Protein 2Y3Z (pdb70)

Sequence (351 aa):
SMKVAVLPGDGIGPEVTEAALKVLRALDEAEGLGLAYEVFPFGGAAIDAFGEPFPEPTRKGVEEAEAVLLGSVGGPKWDGLPRKIRPETGLLSLRKSQDLFANLRPAKVFPGLERLSPLKEEIARGVDVLIVRELTGGIYFGEPRGMSEAEAWNTERYSKPEVERVARVAFEAARKRRKHVVSVDKANVLEVGEFWRKTVEEVGRGYPDVALEHQYVDAMAMHLVRSPARFDVVVTGNIFGDILSDLASVLPGSLGLLPSASLGRGTPVFEPVHGSAPDIAGKGIANPTAAILSAAMMLEHAFGLVELARKVEDAVAKALLETPPPDLGGSAGTEAFTATVLRHLAAAALE

Organism: Thermus thermophilus (strain ATCC 27634 / DSM 579 / HB8) (NCBI:txid300852)

InterPro domains:
  IPR004429 Isopropylmalate dehydrogenase [MF_01033] (1-344)
  IPR004429 Isopropylmalate dehydrogenase [PTHR42979] (2-321)
  IPR004429 Isopropylmalate dehydrogenase [TIGR00169] (2-343)
  IPR019818 Isocitrate/isopropylmalate dehydrogenase, conserved site [PS00470] (237-256)
  IPR024084 Isopropylmalate dehydrogenase-like domain [PF00180] (2-339)
  IPR024084 Isopropylmalate dehydrogenase-like domain [SM01329] (2-340)

Foldseek 3Di:
DAEEEEAQAFFCSVVLLVLLVVVVVLCCVLPVPPYDYDYDYAAPRCCVVPVAGQDPVNLVSLQPGLAYQYEFHADPVQVPDPPRGHRVVRVVCSCVSFVQFKKKKWFAQQPPLLVLFPADSVQLPQQIEIEIEGAPAFQVDDPPWADDPVGTDTGGDDDLVSLLVSLVLQQLVLVLWVQEEEEEFQCVPDPRRVSSVVSSVVSCVVRVSHHYHYDYLVVLLVCCRRHNSPHYYYYYYHVSSVVVSVSSNRRNNFQLQMKMWGHDRGHIYIYGPDHSNNVCGPVQQRASNRSNLSSLVCCCSSVVVSVSSVLLVVQLSVLCVPANGVRSVGPAGRVSSSVSSVVSSVVVSVD

Structure (mmCIF, N/CA/C/O backbone):
data_2Y3Z
#
_entry.id   2Y3Z
#
_cell.length_a   76.480
_cell.length_b   76.480
_cell.length_c   154.300
_cell.angle_alpha   90.00
_cell.angle_beta   90.00
_cell.angle_gamma   120.00
#
_symmetry.space_group_name_H-M   'P 32 2 1'
#
loop_
_entity.id
_entity.type
_entity.pdbx_description
1 polymer '3-ISOPROPYLMALATE DEHYDROGENASE'
2 non-polymer 2-AMINO-2-HYDROXYMETHYL-PROPANE-1,3-DIOL
3 non-polymer 'NONAETHYLENE GLYCOL'
4 non-polymer GLYCEROL
5 water water
#
loop_
_atom_site.group_PDB
_atom_site.id
_atom_site.type_symbol
_atom_site.label_atom_id
_atom_site.label_alt_id
_atom_site.label_comp_id
_atom_site.label_asym_id
_atom_site.label_entity_id
_atom_site.label_seq_id
_atom_site.pdbx_PDB_ins_code
_atom_site.Cartn_x
_atom_site.Cartn_y
_atom_site.Cartn_z
_atom_site.occupancy
_atom_site.B_iso_or_equiv
_atom_site.auth_seq_id
_atom_site.auth_comp_id
_atom_site.auth_asym_id
_atom_site.auth_atom_id
_atom_site.pdbx_PDB_model_num
ATOM 1 N N . SER A 1 3 ? 10.464 38.394 40.420 1.00 59.39 0 SER A N 1
ATOM 2 C CA . SER A 1 3 ? 11.148 37.143 39.924 1.00 57.13 0 SER A CA 1
ATOM 3 C C . SER A 1 3 ? 11.755 37.221 38.515 1.00 53.88 0 SER A C 1
ATOM 4 O O . SER A 1 3 ? 11.094 37.579 37.512 1.00 52.80 0 SER A O 1
ATOM 7 N N . MET A 1 4 ? 13.035 36.847 38.447 1.00 49.37 1 MET A N 1
ATOM 8 C CA . MET A 1 4 ? 13.693 36.651 37.193 1.00 44.99 1 MET A CA 1
ATOM 9 C C . MET A 1 4 ? 14.685 35.508 37.456 1.00 41.49 1 MET A C 1
ATOM 10 O O . MET A 1 4 ? 15.809 35.768 37.853 1.00 40.41 1 MET A O 1
ATOM 15 N N . LYS A 1 5 ? 14.254 34.248 37.311 1.00 37.88 2 LYS A N 1
ATOM 16 C CA . LYS A 1 5 ? 15.156 33.124 37.644 1.00 36.29 2 LYS A CA 1
ATOM 17 C C . LYS A 1 5 ? 15.918 32.676 36.396 1.00 32.06 2 LYS A C 1
ATOM 18 O O . LYS A 1 5 ? 15.291 32.279 35.441 1.00 29.10 2 LYS A O 1
ATOM 24 N N . VAL A 1 6 ? 17.265 32.762 36.391 1.00 29.74 3 VAL A N 1
ATOM 25 C CA . VAL A 1 6 ? 18.023 32.509 35.167 1.00 28.58 3 VAL A CA 1
ATOM 26 C C . VAL A 1 6 ? 18.998 31.338 35.445 1.00 28.92 3 VAL A C 1
ATOM 27 O O . VAL A 1 6 ? 19.668 31.323 36.470 1.00 27.88 3 VAL A O 1
ATOM 31 N N . ALA A 1 7 ? 19.018 30.336 34.560 1.00 27.56 4 ALA A N 1
ATOM 32 C CA . ALA A 1 7 ? 20.055 29.288 34.607 1.00 26.23 4 ALA A CA 1
ATOM 33 C C . ALA A 1 7 ? 21.162 29.743 33.653 1.00 25.31 4 ALA A C 1
ATOM 34 O O . ALA A 1 7 ? 20.926 30.048 32.441 1.00 24.32 4 ALA A O 1
ATOM 36 N N . VAL A 1 8 ? 22.379 29.831 34.177 1.00 25.61 5 VAL A N 1
ATOM 37 C CA . VAL A 1 8 ? 23.481 30.359 33.367 1.00 24.46 5 VAL A CA 1
ATOM 38 C C . VAL A 1 8 ? 24.352 29.159 33.031 1.00 23.83 5 VAL A C 1
ATOM 39 O O . VAL A 1 8 ? 24.765 28.447 33.934 1.00 22.94 5 VAL A O 1
ATOM 43 N N . LEU A 1 9 ? 24.545 28.917 31.733 1.00 23.92 6 LEU A N 1
ATOM 44 C CA . LEU A 1 9 ? 25.284 27.769 31.237 1.00 24.42 6 LEU A CA 1
ATOM 45 C C . LEU A 1 9 ? 26.457 28.349 30.473 1.00 24.69 6 LEU A C 1
ATOM 46 O O . LEU A 1 9 ? 26.364 28.609 29.237 1.00 24.33 6 LEU A O 1
ATOM 51 N N . PRO A 1 10 ? 27.532 28.651 31.178 1.00 25.73 7 PRO A N 1
ATOM 52 C CA . PRO A 1 10 ? 28.533 29.463 30.466 1.00 26.67 7 PRO A CA 1
ATOM 53 C C . PRO A 1 10 ? 29.276 28.747 29.340 1.00 26.48 7 PRO A C 1
ATOM 54 O O . PRO A 1 10 ? 29.773 29.441 28.460 1.00 27.44 7 PRO A O 1
ATOM 58 N N . GLY A 1 11 ? 29.392 27.417 29.393 1.00 25.97 8 GLY A N 1
ATOM 59 C CA . GLY A 1 11 ? 29.894 26.651 28.238 1.00 25.46 8 GLY A CA 1
ATOM 60 C C . GLY A 1 11 ? 31.433 26.784 28.141 1.00 25.87 8 GLY A C 1
ATOM 61 O O . GLY A 1 11 ? 32.118 26.779 29.161 1.00 25.88 8 GLY A O 1
ATOM 62 N N . ASP A 1 12 ? 31.933 26.913 26.922 1.00 24.41 9 ASP A N 1
ATOM 63 C CA . ASP A 1 12 ? 33.344 26.601 26.621 1.00 26.53 9 ASP A CA 1
ATOM 64 C C . ASP A 1 12 ? 34.032 27.797 26.042 1.00 24.86 9 ASP A C 1
ATOM 65 O O . ASP A 1 12 ? 33.360 28.711 25.597 1.00 25.04 9 ASP A O 1
ATOM 70 N N . GLY A 1 13 ? 35.360 27.743 25.949 1.00 24.55 10 GLY A N 1
ATOM 71 C CA . GLY A 1 13 ? 36.096 28.799 25.284 1.00 25.46 10 GLY A CA 1
ATOM 72 C C . GLY A 1 13 ? 35.857 30.165 25.948 1.00 24.98 10 GLY A C 1
ATOM 73 O O . GLY A 1 13 ? 36.005 30.308 27.172 1.00 22.87 10 GLY A O 1
ATOM 74 N N . ILE A 1 14 ? 35.544 31.175 25.149 1.00 23.99 11 ILE A N 1
ATOM 75 C CA . ILE A 1 14 ? 35.180 32.485 25.701 1.00 23.23 11 ILE A CA 1
ATOM 76 C C . ILE A 1 14 ? 33.823 32.571 26.393 1.00 23.56 11 ILE A C 1
ATOM 77 O O . ILE A 1 14 ? 33.474 33.632 26.884 1.00 24.03 11 ILE A O 1
ATOM 82 N N . GLY A 1 15 ? 33.067 31.465 26.392 1.00 23.51 12 GLY A N 1
ATOM 83 C CA . GLY A 1 15 ? 31.718 31.451 27.017 1.00 24.19 12 GLY A CA 1
ATOM 84 C C . GLY A 1 15 ? 31.739 32.039 28.480 1.00 23.87 12 GLY A C 1
ATOM 85 O O . GLY A 1 15 ? 30.927 32.941 28.787 1.00 24.67 12 GLY A O 1
ATOM 86 N N . PRO A 1 16 ? 32.575 31.513 29.366 1.00 23.86 13 PRO A N 1
ATOM 87 C CA . PRO A 1 16 ? 32.556 32.073 30.761 1.00 24.52 13 PRO A CA 1
ATOM 88 C C . PRO A 1 16 ? 32.818 33.605 30.765 1.00 23.94 13 PRO A C 1
ATOM 89 O O . PRO A 1 16 ? 32.128 34.338 31.501 1.00 23.82 13 PRO A O 1
ATOM 93 N N . GLU A 1 17 ? 33.798 34.078 30.000 1.00 22.84 14 GLU A N 1
ATOM 94 C CA . GLU A 1 17 ? 34.066 35.526 29.970 1.00 22.57 14 GLU A CA 1
ATOM 95 C C . GLU A 1 17 ? 32.877 36.319 29.465 1.00 23.47 14 GLU A C 1
ATOM 96 O O . GLU A 1 17 ? 32.501 37.311 30.071 1.00 23.42 14 GLU A O 1
ATOM 102 N N . VAL A 1 18 ? 32.330 35.959 28.292 1.00 22.32 15 VAL A N 1
ATOM 103 C CA . VAL A 1 18 ? 31.299 36.835 27.756 1.00 22.79 15 VAL A CA 1
ATOM 104 C C . VAL A 1 18 ? 29.959 36.690 28.512 1.00 23.11 15 VAL A C 1
ATOM 105 O O . VAL A 1 18 ? 29.194 37.661 28.625 1.00 21.62 15 VAL A O 1
ATOM 109 N N . THR A 1 19 ? 29.715 35.514 29.095 1.00 22.65 16 THR A N 1
ATOM 110 C CA . THR A 1 19 ? 28.466 35.357 29.861 1.00 23.62 16 THR A CA 1
ATOM 111 C C . THR A 1 19 ? 28.573 36.153 31.158 1.00 23.92 16 THR A C 1
ATOM 112 O O . THR A 1 19 ? 27.574 36.748 31.620 1.00 21.04 16 THR A O 1
ATOM 119 N N . GLU A 1 20 ? 29.782 36.207 31.738 1.00 22.53 17 GLU A N 1
ATOM 120 C CA . GLU A 1 20 ? 29.967 37.038 32.942 1.00 24.50 17 GLU A CA 1
ATOM 121 C C . GLU A 1 20 ? 29.797 38.527 32.580 1.00 24.89 17 GLU A C 1
ATOM 122 O O . GLU A 1 20 ? 29.230 39.270 33.381 1.00 23.93 17 GLU A O 1
ATOM 128 N N . ALA A 1 21 ? 30.238 38.961 31.388 1.00 23.53 18 ALA A N 1
ATOM 129 C CA . ALA A 1 21 ? 30.017 40.382 30.969 1.00 22.62 18 ALA A CA 1
ATOM 130 C C . ALA A 1 21 ? 28.491 40.667 30.944 1.00 23.27 18 ALA A C 1
ATOM 131 O O . ALA A 1 21 ? 28.009 41.722 31.442 1.00 23.84 18 ALA A O 1
ATOM 133 N N . ALA A 1 22 ? 27.739 39.709 30.400 1.00 21.78 19 ALA A N 1
ATOM 134 C CA . ALA A 1 22 ? 26.282 39.850 30.332 1.00 22.14 19 ALA A CA 1
ATOM 135 C C . ALA A 1 22 ? 25.687 39.895 31.732 1.00 23.90 19 ALA A C 1
ATOM 136 O O . ALA A 1 22 ? 24.727 40.681 31.990 1.00 24.87 19 ALA A O 1
ATOM 138 N N . LEU A 1 23 ? 26.194 39.061 32.648 1.00 23.10 20 LEU A N 1
ATOM 139 C CA . LEU A 1 23 ? 25.721 39.089 34.036 1.00 23.87 20 LEU A CA 1
ATOM 140 C C . LEU A 1 23 ? 26.011 40.423 34.726 1.00 25.78 20 LEU A C 1
ATOM 141 O O . LEU A 1 23 ? 25.174 40.934 35.506 1.00 26.33 20 LEU A O 1
ATOM 146 N N . LYS A 1 24 ? 27.172 41.021 34.444 1.00 24.10 21 LYS A N 1
ATOM 147 C CA . LYS A 1 24 ? 27.466 42.317 35.075 1.00 26.33 21 LYS A CA 1
ATOM 148 C C . LYS A 1 24 ? 26.406 43.329 34.664 1.00 26.74 21 LYS A C 1
ATOM 149 O O . LYS A 1 24 ? 25.907 44.100 35.486 1.00 28.49 21 LYS A O 1
ATOM 155 N N . VAL A 1 25 ? 26.033 43.305 33.387 1.00 25.29 22 VAL A N 1
ATOM 156 C CA . VAL A 1 25 ? 24.955 44.153 32.906 1.00 26.51 22 VAL A CA 1
ATOM 157 C C . VAL A 1 25 ? 23.620 43.858 33.599 1.00 26.81 22 VAL A C 1
ATOM 158 O O . VAL A 1 25 ? 22.936 44.796 34.054 1.00 27.05 22 VAL A O 1
ATOM 162 N N . LEU A 1 26 ? 23.253 42.580 33.689 1.00 26.04 23 LEU A N 1
ATOM 163 C CA . LEU A 1 26 ? 21.978 42.207 34.310 1.00 27.21 23 LEU A CA 1
ATOM 164 C C . LEU A 1 26 ? 21.991 42.539 35.836 1.00 29.30 23 LEU A C 1
ATOM 165 O O . LEU A 1 26 ? 20.966 42.967 36.403 1.00 28.55 23 LEU A O 1
ATOM 170 N N . ARG A 1 27 ? 23.131 42.381 36.486 1.00 29.24 24 ARG A N 1
ATOM 171 C CA . ARG A 1 27 ? 23.195 42.747 37.929 1.00 31.30 24 ARG A CA 1
ATOM 172 C C . ARG A 1 27 ? 23.064 44.258 38.123 1.00 33.00 24 ARG A C 1
ATOM 173 O O . ARG A 1 27 ? 22.479 44.712 39.120 1.00 34.21 24 ARG A O 1
ATOM 188 N N . ALA A 1 28 ? 23.655 45.038 37.220 1.00 33.28 25 ALA A N 1
ATOM 189 C CA . ALA A 1 28 ? 23.520 46.498 37.306 1.00 34.54 25 ALA A CA 1
ATOM 190 C C . ALA A 1 28 ? 22.029 46.886 37.156 1.00 33.56 25 ALA A C 1
ATOM 191 O O . ALA A 1 28 ? 21.506 47.719 37.927 1.00 34.22 25 ALA A O 1
ATOM 193 N N . LEU A 1 29 ? 21.360 46.284 36.193 1.00 32.76 26 LEU A N 1
ATOM 194 C CA . LEU A 1 29 ? 19.906 46.534 36.007 1.00 32.67 26 LEU A CA 1
ATOM 195 C C . LEU A 1 29 ? 19.062 46.083 37.176 1.00 34.72 26 LEU A C 1
ATOM 196 O O . LEU A 1 29 ? 18.104 46.788 37.574 1.00 35.44 26 LEU A O 1
ATOM 201 N N . ASP A 1 30 ? 19.377 44.913 37.723 1.00 34.55 27 ASP A N 1
ATOM 202 C CA . ASP A 1 30 ? 18.661 44.376 38.862 1.00 36.78 27 ASP A CA 1
ATOM 203 C C . ASP A 1 30 ? 18.787 45.324 40.042 1.00 39.64 27 ASP A C 1
ATOM 204 O O . ASP A 1 30 ? 17.786 45.625 40.719 1.00 40.76 27 ASP A O 1
ATOM 209 N N . GLU A 1 31 ? 19.988 45.827 40.249 1.00 38.90 28 GLU A N 1
ATOM 210 C CA . GLU A 1 31 ? 20.251 46.740 41.363 1.00 42.46 28 GLU A CA 1
ATOM 211 C C . GLU A 1 31 ? 19.558 48.101 41.169 1.00 43.14 28 GLU A C 1
ATOM 212 O O . GLU A 1 31 ? 19.013 48.662 42.122 1.00 44.23 28 GLU A O 1
ATOM 218 N N . ALA A 1 32 ? 19.551 48.614 39.943 1.00 41.60 29 ALA A N 1
ATOM 219 C CA . ALA A 1 32 ? 18.943 49.907 39.628 1.00 42.56 29 ALA A CA 1
ATOM 220 C C . ALA A 1 32 ? 17.393 49.839 39.589 1.00 43.79 29 ALA A C 1
ATOM 221 O O . ALA A 1 32 ? 16.713 50.820 39.945 1.00 44.63 29 ALA A O 1
ATOM 223 N N . GLU A 1 33 ? 16.842 48.688 39.171 1.00 42.27 30 GLU A N 1
ATOM 224 C CA . GLU A 1 33 ? 15.415 48.548 38.871 1.00 44.07 30 GLU A CA 1
ATOM 225 C C . GLU A 1 33 ? 14.634 47.635 39.846 1.00 45.89 30 GLU A C 1
ATOM 226 O O . GLU A 1 33 ? 13.401 47.663 39.852 1.00 47.24 30 GLU A O 1
ATOM 232 N N . GLY A 1 34 ? 15.322 46.831 40.660 1.00 45.39 31 GLY A N 1
ATOM 233 C CA . GLY A 1 34 ? 14.650 45.930 41.616 1.00 45.80 31 GLY A CA 1
ATOM 234 C C . GLY A 1 34 ? 13.937 44.828 40.845 1.00 45.42 31 GLY A C 1
ATOM 235 O O . GLY A 1 34 ? 12.710 44.627 40.948 1.00 44.59 31 GLY A O 1
ATOM 236 N N . LEU A 1 35 ? 14.703 44.122 40.022 1.00 40.84 32 LEU A N 1
ATOM 237 C CA . LEU A 1 35 ? 14.154 43.097 39.191 1.00 39.85 32 LEU A CA 1
ATOM 238 C C . LEU A 1 35 ? 13.948 41.748 39.851 1.00 39.38 32 LEU A C 1
ATOM 239 O O . LEU A 1 35 ? 13.300 40.896 39.265 1.00 40.51 32 LEU A O 1
ATOM 244 N N . GLY A 1 36 ? 14.537 41.512 41.006 1.00 40.33 33 GLY A N 1
ATOM 245 C CA . GLY A 1 36 ? 14.392 40.186 41.643 1.00 41.61 33 GLY A CA 1
ATOM 246 C C . GLY A 1 36 ? 15.174 39.103 40.879 1.00 40.93 33 GLY A C 1
ATOM 247 O O . GLY A 1 36 ? 14.757 37.927 40.862 1.00 40.83 33 GLY A O 1
ATOM 248 N N . LEU A 1 37 ? 16.287 39.506 40.231 1.00 38.28 34 LEU A N 1
ATOM 249 C CA . LEU A 1 37 ? 17.196 38.547 39.550 1.00 36.67 34 LEU A CA 1
ATOM 250 C C . LEU A 1 37 ? 17.720 37.496 40.509 1.00 36.18 34 LEU A C 1
ATOM 251 O O . LEU A 1 37 ? 18.235 37.834 41.591 1.00 36.54 34 LEU A O 1
ATOM 256 N N . ALA A 1 38 ? 17.601 36.221 40.134 1.00 34.53 35 ALA A N 1
ATOM 257 C CA . ALA A 1 38 ? 18.261 35.138 40.882 1.00 34.64 35 ALA A CA 1
ATOM 258 C C . ALA A 1 38 ? 18.878 34.247 39.788 1.00 34.10 35 ALA A C 1
ATOM 259 O O . ALA A 1 38 ? 18.230 33.956 38.770 1.00 34.41 35 ALA A O 1
ATOM 261 N N . TYR A 1 39 ? 20.126 33.861 39.957 1.00 32.20 36 TYR A N 1
ATOM 262 C CA . TYR A 1 39 ? 20.695 33.011 38.931 1.00 32.03 36 TYR A CA 1
ATOM 263 C C . TYR A 1 39 ? 21.583 31.964 39.561 1.00 31.78 36 TYR A C 1
ATOM 264 O O . TYR A 1 39 ? 22.043 32.116 40.716 1.00 30.77 36 TYR A O 1
ATOM 273 N N . GLU A 1 40 ? 21.787 30.879 38.813 1.00 29.57 37 GLU A N 1
ATOM 274 C CA . GLU A 1 40 ? 22.699 29.813 39.225 1.00 30.05 37 GLU A CA 1
ATOM 275 C C . GLU A 1 40 ? 23.450 29.325 37.993 1.00 28.80 37 GLU A C 1
ATOM 276 O O . GLU A 1 40 ? 22.890 29.335 36.876 1.00 27.56 37 GLU A O 1
ATOM 282 N N . VAL A 1 41 ? 24.725 28.965 38.189 1.00 28.81 38 VAL A N 1
ATOM 283 C CA . VAL A 1 41 ? 25.575 28.539 37.069 1.00 27.90 38 VAL A CA 1
ATOM 284 C C . VAL A 1 41 ? 25.556 27.009 37.042 1.00 29.55 38 VAL A C 1
ATOM 285 O O . VAL A 1 41 ? 25.767 26.350 38.079 1.00 30.58 38 VAL A O 1
ATOM 289 N N . PHE A 1 42 ? 25.336 26.445 35.849 1.00 28.14 39 PHE A N 1
ATOM 290 C CA . PHE A 1 42 ? 25.284 25.004 35.667 1.00 28.72 39 PHE A CA 1
ATOM 291 C C . PHE A 1 42 ? 26.288 24.551 34.596 1.00 29.91 39 PHE A C 1
ATOM 292 O O . PHE A 1 42 ? 26.552 25.282 33.605 1.00 31.24 39 PHE A O 1
ATOM 300 N N . PRO A 1 43 ? 26.803 23.340 34.747 1.00 30.25 40 PRO A N 1
ATOM 301 C CA . PRO A 1 43 ? 27.808 22.810 33.792 1.00 29.93 40 PRO A CA 1
ATOM 302 C C . PRO A 1 43 ? 27.128 22.382 32.482 1.00 30.27 40 PRO A C 1
ATOM 303 O O . PRO A 1 43 ? 26.055 21.694 32.491 1.00 28.08 40 PRO A O 1
ATOM 307 N N . PHE A 1 44 ? 27.732 22.800 31.366 1.00 28.94 41 PHE A N 1
ATOM 308 C CA . PHE A 1 44 ? 27.179 22.455 30.073 1.00 27.47 41 PHE A CA 1
ATOM 309 C C . PHE A 1 44 ? 28.276 22.404 29.051 1.00 28.74 41 PHE A C 1
ATOM 310 O O . PHE A 1 44 ? 29.262 23.155 29.157 1.00 30.15 41 PHE A O 1
ATOM 318 N N . GLY A 1 45 ? 28.122 21.526 28.050 1.00 29.03 42 GLY A N 1
ATOM 319 C CA . GLY A 1 45 ? 28.971 21.546 26.848 1.00 26.95 42 GLY A CA 1
ATOM 320 C C . GLY A 1 45 ? 30.266 20.798 27.109 1.00 27.57 42 GLY A C 1
ATOM 321 O O . GLY A 1 45 ? 30.302 19.859 27.882 1.00 27.33 42 GLY A O 1
ATOM 322 N N . GLY A 1 46 ? 31.362 21.220 26.475 1.00 28.90 43 GLY A N 1
ATOM 323 C CA . GLY A 1 46 ? 32.655 20.553 26.691 1.00 28.46 43 GLY A CA 1
ATOM 324 C C . GLY A 1 46 ? 33.070 20.478 28.150 1.00 28.82 43 GLY A C 1
ATOM 325 O O . GLY A 1 46 ? 33.623 19.495 28.610 1.00 29.65 43 GLY A O 1
ATOM 326 N N . ALA A 1 47 ? 32.839 21.549 28.894 1.00 28.04 44 ALA A N 1
ATOM 327 C CA . ALA A 1 47 ? 33.244 21.526 30.327 1.00 28.41 44 ALA A CA 1
ATOM 328 C C . ALA A 1 47 ? 32.497 20.429 31.086 1.00 28.20 44 ALA A C 1
ATOM 329 O O . ALA A 1 47 ? 33.006 19.832 31.997 1.00 29.22 44 ALA A O 1
ATOM 331 N N . ALA A 1 48 ? 31.212 20.246 30.717 1.00 28.72 45 ALA A N 1
ATOM 332 C CA . ALA A 1 48 ? 30.417 19.190 31.365 1.00 29.20 45 ALA A CA 1
ATOM 333 C C . ALA A 1 48 ? 30.887 17.776 31.004 1.00 28.79 45 ALA A C 1
ATOM 334 O O . ALA A 1 48 ? 30.903 16.891 31.831 1.00 30.50 45 ALA A O 1
ATOM 336 N N . ILE A 1 49 ? 31.235 17.583 29.734 1.00 30.22 46 ILE A N 1
ATOM 337 C CA . ILE A 1 49 ? 31.796 16.335 29.253 1.00 32.12 46 ILE A CA 1
ATOM 338 C C . ILE A 1 49 ? 33.062 16.010 30.044 1.00 33.98 46 ILE A C 1
ATOM 339 O O . ILE A 1 49 ? 33.277 14.890 30.535 1.00 35.37 46 ILE A O 1
ATOM 344 N N . ASP A 1 50 ? 33.901 17.028 30.223 1.00 33.92 47 ASP A N 1
ATOM 345 C CA . ASP A 1 50 ? 35.158 16.812 30.945 1.00 36.41 47 ASP A CA 1
ATOM 346 C C . ASP A 1 50 ? 34.926 16.517 32.435 1.00 38.04 47 ASP A C 1
ATOM 347 O O . ASP A 1 50 ? 35.657 15.751 33.035 1.00 39.83 47 ASP A O 1
ATOM 352 N N . ALA A 1 51 ? 33.887 17.109 33.024 1.00 36.01 48 ALA A N 1
ATOM 353 C CA . ALA A 1 51 ? 33.635 16.953 34.458 1.00 37.38 48 ALA A CA 1
ATOM 354 C C . ALA A 1 51 ? 32.777 15.721 34.771 1.00 39.57 48 ALA A C 1
ATOM 355 O O . ALA A 1 51 ? 32.986 15.064 35.779 1.00 41.32 48 ALA A O 1
ATOM 357 N N . PHE A 1 52 ? 31.811 15.436 33.892 1.00 40.67 49 PHE A N 1
ATOM 358 C CA . PHE A 1 52 ? 30.769 14.441 34.160 1.00 42.18 49 PHE A CA 1
ATOM 359 C C . PHE A 1 52 ? 30.622 13.329 33.098 1.00 43.22 49 PHE A C 1
ATOM 360 O O . PHE A 1 52 ? 29.891 12.354 33.317 1.00 44.26 49 PHE A O 1
ATOM 368 N N . GLY A 1 53 ? 31.235 13.501 31.936 1.00 42.07 50 GLY A N 1
ATOM 369 C CA . GLY A 1 53 ? 31.181 12.458 30.924 1.00 42.14 50 GLY A CA 1
ATOM 370 C C . GLY A 1 53 ? 30.062 12.646 29.922 1.00 40.61 50 GLY A C 1
ATOM 371 O O . GLY A 1 53 ? 29.889 11.795 29.070 1.00 41.79 50 GLY A O 1
ATOM 372 N N . GLU A 1 54 ? 29.298 13.750 30.003 1.00 37.45 51 GLU A N 1
ATOM 373 C CA . GLU A 1 54 ? 28.233 14.053 29.070 1.00 36.66 51 GLU A CA 1
ATOM 374 C C . GLU A 1 54 ? 27.971 15.577 29.035 1.00 33.25 51 GLU A C 1
ATOM 375 O O . GLU A 1 54 ? 28.220 16.257 30.028 1.00 33.45 51 GLU A O 1
ATOM 381 N N . PRO A 1 55 ? 27.463 16.099 27.922 1.00 31.26 52 PRO A N 1
ATOM 382 C CA . PRO A 1 55 ? 27.387 17.553 27.803 1.00 30.30 52 PRO A CA 1
ATOM 383 C C . PRO A 1 55 ? 26.187 18.219 28.522 1.00 30.59 52 PRO A C 1
ATOM 384 O O . PRO A 1 55 ? 26.206 19.429 28.685 1.00 30.25 52 PRO A O 1
ATOM 388 N N . PHE A 1 56 ? 25.159 17.440 28.878 1.00 32.12 53 PHE A N 1
ATOM 389 C CA . PHE A 1 56 ? 23.916 18.024 29.409 1.00 32.20 53 PHE A CA 1
ATOM 390 C C . PHE A 1 56 ? 23.469 17.146 30.570 1.00 34.60 53 PHE A C 1
ATOM 391 O O . PHE A 1 56 ? 22.459 16.398 30.439 1.00 34.14 53 PHE A O 1
ATOM 399 N N . PRO A 1 57 ? 24.213 17.187 31.699 1.00 34.95 54 PRO A N 1
ATOM 400 C CA . PRO A 1 57 ? 23.955 16.260 32.790 1.00 37.69 54 PRO A CA 1
ATOM 401 C C . PRO A 1 57 ? 22.664 16.592 33.581 1.00 40.60 54 PRO A C 1
ATOM 402 O O . PRO A 1 57 ? 22.112 17.712 33.457 1.00 37.89 54 PRO A O 1
ATOM 406 N N . GLU A 1 58 ? 22.202 15.613 34.373 1.00 43.42 55 GLU A N 1
ATOM 407 C CA . GLU A 1 58 ? 20.901 15.702 35.080 1.00 46.18 55 GLU A CA 1
ATOM 408 C C . GLU A 1 58 ? 20.701 17.001 35.858 1.00 42.95 55 GLU A C 1
ATOM 409 O O . GLU A 1 58 ? 19.672 17.662 35.670 1.00 42.44 55 GLU A O 1
ATOM 415 N N . PRO A 1 59 ? 21.672 17.377 36.688 1.00 43.78 56 PRO A N 1
ATOM 416 C CA . PRO A 1 59 ? 21.622 18.643 37.448 1.00 41.97 56 PRO A CA 1
ATOM 417 C C . PRO A 1 59 ? 21.318 19.860 36.569 1.00 38.06 56 PRO A C 1
ATOM 418 O O . PRO A 1 59 ? 20.515 20.710 36.950 1.00 36.78 56 PRO A O 1
ATOM 422 N N . THR A 1 60 ? 21.948 19.921 35.404 1.00 34.97 57 THR A N 1
ATOM 423 C CA . THR A 1 60 ? 21.734 21.010 34.466 1.00 31.88 57 THR A CA 1
ATOM 424 C C . THR A 1 60 ? 20.355 20.936 33.809 1.00 32.14 57 THR A C 1
ATOM 425 O O . THR A 1 60 ? 19.712 21.963 33.594 1.00 29.65 57 THR A O 1
ATOM 429 N N . ARG A 1 61 ? 19.908 19.742 33.459 1.00 33.89 58 ARG A N 1
ATOM 430 C CA . ARG A 1 61 ? 18.554 19.606 32.851 1.00 34.94 58 ARG A CA 1
ATOM 431 C C . ARG A 1 61 ? 17.510 20.115 33.870 1.00 33.46 58 ARG A C 1
ATOM 432 O O . ARG A 1 61 ? 16.595 20.871 33.536 1.00 34.06 58 ARG A O 1
ATOM 440 N N . LYS A 1 62 ? 17.697 19.733 35.117 1.00 35.18 59 LYS A N 1
ATOM 441 C CA . LYS A 1 62 ? 16.836 20.167 36.227 1.00 37.14 59 LYS A CA 1
ATOM 442 C C . LYS A 1 62 ? 16.886 21.713 36.407 1.00 34.86 59 LYS A C 1
ATOM 443 O O . LYS A 1 62 ? 15.842 22.381 36.483 1.00 33.46 59 LYS A O 1
ATOM 449 N N . GLY A 1 63 ? 18.094 22.274 36.481 1.00 31.44 60 GLY A N 1
ATOM 450 C CA . GLY A 1 63 ? 18.206 23.727 36.610 1.00 30.93 60 GLY A CA 1
ATOM 451 C C . GLY A 1 63 ? 17.580 24.506 35.444 1.00 28.61 60 GLY A C 1
ATOM 452 O O . GLY A 1 63 ? 16.969 25.584 35.656 1.00 29.57 60 GLY A O 1
ATOM 453 N N . VAL A 1 64 ? 17.685 23.963 34.230 1.00 26.71 61 VAL A N 1
ATOM 454 C CA . VAL A 1 64 ? 17.146 24.627 33.043 1.00 25.39 61 VAL A CA 1
ATOM 455 C C . VAL A 1 64 ? 15.603 24.588 33.172 1.00 28.83 61 VAL A C 1
ATOM 456 O O . VAL A 1 64 ? 14.978 25.610 32.990 1.00 28.81 61 VAL A O 1
ATOM 460 N N . GLU A 1 65 ? 15.071 23.424 33.514 1.00 28.95 62 GLU A N 1
ATOM 461 C CA . GLU A 1 65 ? 13.568 23.206 33.689 1.00 34.04 62 GLU A CA 1
ATOM 462 C C . GLU A 1 65 ? 12.974 24.205 34.722 1.00 35.51 62 GLU A C 1
ATOM 463 O O . GLU A 1 65 ? 11.896 24.847 34.480 1.00 37.35 62 GLU A O 1
ATOM 469 N N . GLU A 1 66 ? 13.699 24.362 35.832 1.00 35.83 63 GLU A N 1
ATOM 470 C CA . GLU A 1 66 ? 13.268 25.175 36.959 1.00 37.92 63 GLU A CA 1
ATOM 471 C C . GLU A 1 66 ? 13.404 26.703 36.760 1.00 37.70 63 GLU A C 1
ATOM 472 O O . GLU A 1 66 ? 12.697 27.485 37.413 1.00 39.37 63 GLU A O 1
ATOM 478 N N . ALA A 1 67 ? 14.273 27.128 35.846 1.00 33.81 64 ALA A N 1
ATOM 479 C CA . ALA A 1 67 ? 14.476 28.531 35.582 1.00 31.82 64 ALA A CA 1
ATOM 480 C C . ALA A 1 67 ? 13.442 29.128 34.606 1.00 29.58 64 ALA A C 1
ATOM 481 O O . ALA A 1 67 ? 12.723 28.426 33.898 1.00 30.05 64 ALA A O 1
ATOM 483 N N . GLU A 1 68 ? 13.421 30.456 34.536 1.00 29.38 65 GLU A N 1
ATOM 484 C CA . GLU A 1 68 ? 12.536 31.137 33.572 1.00 29.50 65 GLU A CA 1
ATOM 485 C C . GLU A 1 68 ? 13.250 31.496 32.282 1.00 27.21 65 GLU A C 1
ATOM 486 O O . GLU A 1 68 ? 12.600 31.748 31.272 1.00 27.12 65 GLU A O 1
ATOM 492 N N . ALA A 1 69 ? 14.606 31.493 32.288 1.00 27.85 66 ALA A N 1
ATOM 493 C CA . ALA A 1 69 ? 15.306 31.654 31.046 1.00 25.47 66 ALA A CA 1
ATOM 494 C C . ALA A 1 69 ? 16.708 31.069 31.246 1.00 25.63 66 ALA A C 1
ATOM 495 O O . ALA A 1 69 ? 17.178 30.913 32.382 1.00 26.25 66 ALA A O 1
ATOM 497 N N . VAL A 1 70 ? 17.315 30.738 30.118 1.00 22.95 67 VAL A N 1
ATOM 498 C CA . VAL A 1 70 ? 18.732 30.278 30.064 1.00 23.72 67 VAL A CA 1
ATOM 499 C C . VAL A 1 70 ? 19.572 31.309 29.406 1.00 22.63 67 VAL A C 1
ATOM 500 O O . VAL A 1 70 ? 19.286 31.775 28.253 1.00 22.37 67 VAL A O 1
ATOM 504 N N . LEU A 1 71 ? 20.675 31.650 30.079 1.00 21.90 68 LEU A N 1
ATOM 505 C CA . LEU A 1 71 ? 21.687 32.450 29.489 1.00 22.07 68 LEU A CA 1
ATOM 506 C C . LEU A 1 71 ? 22.872 31.503 29.157 1.00 22.62 68 LEU A C 1
ATOM 507 O O . LEU A 1 71 ? 23.494 30.932 30.062 1.00 23.56 68 LEU A O 1
ATOM 512 N N . LEU A 1 72 ? 23.057 31.249 27.868 1.00 22.07 69 LEU A N 1
ATOM 513 C CA . 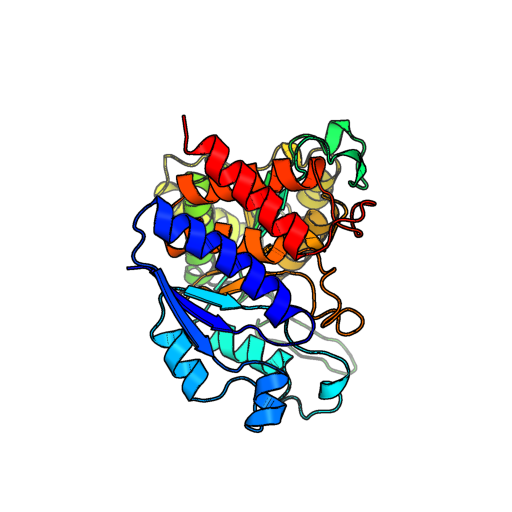LEU A 1 72 ? 23.992 30.205 27.431 1.00 23.15 69 LEU A CA 1
ATOM 514 C C . LEU A 1 72 ? 25.196 30.847 26.746 1.00 24.21 69 LEU A C 1
ATOM 515 O O . LEU A 1 72 ? 25.034 31.797 25.908 1.00 24.24 69 LEU A O 1
ATOM 520 N N . GLY A 1 73 ? 26.417 30.368 27.050 1.00 25.25 70 GLY A N 1
ATOM 521 C CA . GLY A 1 73 ? 27.546 30.973 26.426 1.00 24.90 70 GLY A CA 1
ATOM 522 C C . GLY A 1 73 ? 27.782 30.204 25.109 1.00 28.99 70 GLY A C 1
ATOM 523 O O . GLY A 1 73 ? 26.922 29.508 24.574 1.00 30.45 70 GLY A O 1
ATOM 524 N N . SER A 1 74 ? 28.981 30.305 24.594 1.00 28.98 71 SER A N 1
ATOM 525 C CA . SER A 1 74 ? 29.365 29.486 23.443 1.00 29.23 71 SER A CA 1
ATOM 526 C C . SER A 1 74 ? 29.657 28.062 23.893 1.00 28.76 71 SER A C 1
ATOM 527 O O . SER A 1 74 ? 30.022 27.811 25.046 1.00 29.94 71 SER A O 1
ATOM 530 N N . VAL A 1 75 ? 29.540 27.086 22.979 1.00 29.44 72 VAL A N 1
ATOM 531 C CA . VAL A 1 75 ? 29.757 25.703 23.323 1.00 30.21 72 VAL A CA 1
ATOM 532 C C . VAL A 1 75 ? 30.598 24.973 22.254 1.00 32.76 72 VAL A C 1
ATOM 533 O O . VAL A 1 75 ? 30.413 25.240 21.049 1.00 30.83 72 VAL A O 1
ATOM 537 N N . GLY A 1 76 ? 31.466 24.063 22.677 1.00 34.05 73 GLY A N 1
ATOM 538 C CA . GLY A 1 76 ? 32.136 23.180 21.732 1.00 38.36 73 GLY A CA 1
ATOM 539 C C . GLY A 1 76 ? 33.519 23.657 21.397 1.00 40.79 73 GLY A C 1
ATOM 540 O O . GLY A 1 76 ? 34.034 24.646 21.977 1.00 39.56 73 GLY A O 1
ATOM 541 N N . GLY A 1 77 ? 34.145 22.934 20.482 1.00 44.22 74 GLY A N 1
ATOM 542 C CA . GLY A 1 77 ? 35.524 23.203 20.150 1.00 46.50 74 GLY A CA 1
ATOM 543 C C . GLY A 1 77 ? 36.242 21.959 19.641 1.00 50.22 74 GLY A C 1
ATOM 544 O O . GLY A 1 77 ? 35.660 20.847 19.647 1.00 50.62 74 GLY A O 1
ATOM 545 N N . PRO A 1 78 ? 37.521 22.150 19.221 1.00 51.41 75 PRO A N 1
ATOM 546 C CA . PRO A 1 78 ? 38.433 21.161 18.642 1.00 51.73 75 PRO A CA 1
ATOM 547 C C . PRO A 1 78 ? 38.623 19.986 19.574 1.00 50.62 75 PRO A C 1
ATOM 548 O O . PRO A 1 78 ? 38.611 18.831 19.151 1.00 51.53 75 PRO A O 1
ATOM 552 N N . LYS A 1 79 ? 38.797 20.289 20.846 1.00 47.63 76 LYS A N 1
ATOM 553 C CA . LYS A 1 79 ? 39.038 19.275 21.829 1.00 47.89 76 LYS A CA 1
ATOM 554 C C . LYS A 1 79 ? 38.030 18.100 21.824 1.00 47.56 76 LYS A C 1
ATOM 555 O O . LYS A 1 79 ? 38.417 16.977 22.055 1.00 49.33 76 LYS A O 1
ATOM 561 N N . TRP A 1 80 ? 36.744 18.365 21.595 1.00 46.53 77 TRP A N 1
ATOM 562 C CA . TRP A 1 80 ? 35.696 17.316 21.712 1.00 47.16 77 TRP A CA 1
ATOM 563 C C . TRP A 1 80 ? 35.240 16.745 20.355 1.00 51.00 77 TRP A C 1
ATOM 564 O O . TRP A 1 80 ? 34.322 15.900 20.285 1.00 50.42 77 TRP A O 1
ATOM 575 N N . ASP A 1 81 ? 35.884 17.207 19.281 1.00 54.64 78 ASP A N 1
ATOM 576 C CA . ASP A 1 81 ? 35.449 16.858 17.909 1.00 57.54 78 ASP A CA 1
ATOM 577 C C . ASP A 1 81 ? 35.553 15.372 17.606 1.00 59.55 78 ASP A C 1
ATOM 578 O O . ASP A 1 81 ? 34.785 14.850 16.792 1.00 60.55 78 ASP A O 1
ATOM 583 N N . GLY A 1 82 ? 36.471 14.688 18.275 1.00 60.58 79 GLY A N 1
ATOM 584 C CA . GLY A 1 82 ? 36.597 13.243 18.081 1.00 62.81 79 GLY A CA 1
ATOM 585 C C . GLY A 1 82 ? 35.723 12.333 18.945 1.00 62.65 79 GLY A C 1
ATOM 586 O O . GLY A 1 82 ? 36.041 11.149 19.101 1.00 64.48 79 GLY A O 1
ATOM 587 N N . LEU A 1 83 ? 34.636 12.863 19.516 1.00 59.72 80 LEU A N 1
ATOM 588 C CA . LEU A 1 83 ? 33.816 12.085 20.459 1.00 58.30 80 LEU A CA 1
ATOM 589 C C . LEU A 1 83 ? 32.630 11.381 19.771 1.00 56.38 80 LEU A C 1
ATOM 590 O O . LEU A 1 83 ? 32.151 11.845 18.734 1.00 55.60 80 LEU A O 1
ATOM 595 N N . PRO A 1 84 ? 32.126 10.288 20.362 1.00 55.85 81 PRO A N 1
ATOM 596 C CA . PRO A 1 84 ? 30.881 9.747 19.782 1.00 55.89 81 PRO A CA 1
ATOM 597 C C . PRO A 1 84 ? 29.756 10.807 19.750 1.00 54.43 81 PRO A C 1
ATOM 598 O O . PRO A 1 84 ? 29.651 11.655 20.646 1.00 52.89 81 PRO A O 1
ATOM 602 N N . ARG A 1 85 ? 28.940 10.779 18.710 1.00 54.41 82 ARG A N 1
ATOM 603 C CA . ARG A 1 85 ? 27.859 11.747 18.564 1.00 53.85 82 ARG A CA 1
ATOM 604 C C . ARG A 1 85 ? 26.995 11.867 19.808 1.00 51.40 82 ARG A C 1
ATOM 605 O O . ARG A 1 85 ? 26.524 12.937 20.123 1.00 49.82 82 ARG A O 1
ATOM 613 N N . LYS A 1 86 ? 26.804 10.747 20.492 1.00 51.55 83 LYS A N 1
ATOM 614 C CA . LYS A 1 86 ? 25.897 10.633 21.625 1.00 51.03 83 LYS A CA 1
ATOM 615 C C . LYS A 1 86 ? 26.254 11.638 22.725 1.00 48.63 83 LYS A C 1
ATOM 616 O O . LYS A 1 86 ? 25.364 12.135 23.415 1.00 46.23 83 LYS A O 1
ATOM 622 N N . ILE A 1 87 ? 27.555 11.897 22.901 1.00 46.15 84 ILE A N 1
ATOM 623 C CA . ILE A 1 87 ? 27.991 12.836 23.927 1.00 43.80 84 ILE A CA 1
ATOM 624 C C . ILE A 1 87 ? 28.709 14.070 23.423 1.00 41.50 84 ILE A C 1
ATOM 625 O O . ILE A 1 87 ? 29.378 14.742 24.209 1.00 41.59 84 ILE A O 1
ATOM 630 N N . ARG A 1 88 ? 28.589 14.402 22.145 1.00 39.21 85 ARG A N 1
ATOM 631 C CA . ARG A 1 88 ? 29.234 15.624 21.661 1.00 38.17 85 ARG A CA 1
ATOM 632 C C . ARG A 1 88 ? 28.572 16.913 22.198 1.00 36.74 85 ARG A C 1
ATOM 633 O O . ARG A 1 88 ? 27.370 16.924 22.554 1.00 35.48 85 ARG A O 1
ATOM 641 N N . PRO A 1 89 ? 29.334 18.013 22.220 1.00 35.79 86 PRO A N 1
ATOM 642 C CA . PRO A 1 89 ? 28.764 19.284 22.633 1.00 35.54 86 PRO A CA 1
ATOM 643 C C . PRO A 1 89 ? 27.568 19.694 21.776 1.00 36.32 86 PRO A C 1
ATOM 644 O O . PRO A 1 89 ? 26.609 20.302 22.287 1.00 34.44 86 PRO A O 1
ATOM 648 N N . GLU A 1 90 ? 27.624 19.399 20.477 1.00 37.18 87 GLU A N 1
ATOM 649 C CA . GLU A 1 90 ? 26.543 19.785 19.574 1.00 37.38 87 GLU A CA 1
ATOM 650 C C . GLU A 1 90 ? 25.257 18.987 19.865 1.00 37.51 87 GLU A C 1
ATOM 651 O O . GLU A 1 90 ? 24.159 19.548 19.828 1.00 38.37 87 GLU A O 1
ATOM 657 N N . THR A 1 91 ? 25.397 17.703 20.181 1.00 38.01 88 THR A N 1
ATOM 658 C CA . THR A 1 91 ? 24.282 16.896 20.657 1.00 37.66 88 THR A CA 1
ATOM 659 C C . THR A 1 91 ? 23.711 17.450 21.985 1.00 35.49 88 THR A C 1
ATOM 660 O O . THR A 1 91 ? 22.477 17.490 22.164 1.00 32.81 88 THR A O 1
ATOM 664 N N . GLY A 1 92 ? 24.591 17.904 22.883 1.00 32.48 89 GLY A N 1
ATOM 665 C CA . GLY A 1 92 ? 24.100 18.623 24.088 1.00 30.58 89 GLY A CA 1
ATOM 666 C C . GLY A 1 92 ? 23.178 19.768 23.775 1.00 29.20 89 GLY A C 1
ATOM 667 O O . GLY A 1 92 ? 22.139 19.964 24.444 1.00 29.80 89 GLY A O 1
ATOM 668 N N . LEU A 1 93 ? 23.525 20.522 22.750 1.00 29.43 90 LEU A N 1
ATOM 669 C CA . LEU A 1 93 ? 22.745 21.707 22.351 1.00 29.94 90 LEU A CA 1
ATOM 670 C C . LEU A 1 93 ? 21.400 21.283 21.757 1.00 31.40 90 LEU A C 1
ATOM 671 O O . LEU A 1 93 ? 20.372 21.892 22.075 1.00 28.68 90 LEU A O 1
ATOM 676 N N . LEU A 1 94 ? 21.419 20.249 20.916 1.00 32.31 91 LEU A N 1
ATOM 677 C CA . LEU A 1 94 ? 20.148 19.690 20.399 1.00 34.00 91 LEU A CA 1
ATOM 678 C C . LEU A 1 94 ? 19.298 19.136 21.541 1.00 33.98 91 LEU A C 1
ATOM 679 O O . LEU A 1 94 ? 18.067 19.352 21.540 1.00 34.39 91 LEU A O 1
ATOM 684 N N . SER A 1 95 ? 19.911 18.411 22.493 1.00 33.08 92 SER A N 1
ATOM 685 C CA . SER A 1 95 ? 19.179 17.899 23.655 1.00 34.41 92 SER A CA 1
ATOM 686 C C . SER A 1 95 ? 18.587 19.039 24.501 1.00 32.41 92 SER A C 1
ATOM 687 O O . SER A 1 95 ? 17.431 18.927 24.911 1.00 31.17 92 SER A O 1
ATOM 690 N N . LEU A 1 96 ? 19.370 20.107 24.739 1.00 28.50 93 LEU A N 1
ATOM 691 C CA . LEU A 1 96 ? 18.850 21.303 25.427 1.00 28.71 93 LEU A CA 1
ATOM 692 C C . LEU A 1 96 ? 17.608 21.867 24.712 1.00 28.55 93 LEU A C 1
ATOM 693 O O . LEU A 1 96 ? 16.560 22.038 25.348 1.00 28.53 93 LEU A O 1
ATOM 698 N N . ARG A 1 97 ? 17.709 22.160 23.415 1.00 28.46 94 ARG A N 1
ATOM 699 C CA . ARG A 1 97 ? 16.594 22.770 22.667 1.00 29.87 94 ARG A CA 1
ATOM 700 C C . ARG A 1 97 ? 15.394 21.805 22.585 1.00 30.18 94 ARG A C 1
ATOM 701 O O . ARG A 1 97 ? 14.250 22.211 22.792 1.00 30.19 94 ARG A O 1
ATOM 709 N N . LYS A 1 98 ? 15.635 20.516 22.365 1.00 30.98 95 LYS A N 1
ATOM 710 C CA . LYS A 1 98 ? 14.515 19.560 22.286 1.00 32.20 95 LYS A CA 1
ATOM 711 C C . LYS A 1 98 ? 13.815 19.393 23.634 1.00 31.87 95 LYS A C 1
ATOM 712 O O . LYS A 1 98 ? 12.554 19.228 23.720 1.00 30.47 95 LYS A O 1
ATOM 718 N N . SER A 1 99 ? 14.617 19.372 24.692 1.00 30.44 96 SER A N 1
ATOM 719 C CA . SER A 1 99 ? 14.100 19.175 26.051 1.00 30.70 96 SER A CA 1
ATOM 720 C C . SER A 1 99 ? 13.068 20.278 26.400 1.00 30.14 96 SER A C 1
ATOM 721 O O . SER A 1 99 ? 12.107 20.011 27.164 1.00 30.53 96 SER A O 1
ATOM 724 N N . GLN A 1 100 ? 13.278 21.481 25.850 1.00 27.78 97 GLN A N 1
A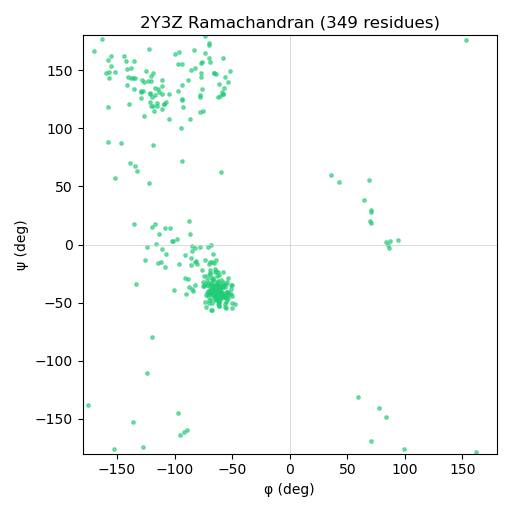TOM 725 C CA . GLN A 1 100 ? 12.393 22.627 26.052 1.00 27.81 97 GLN A CA 1
ATOM 726 C C . GLN A 1 100 ? 11.366 22.877 24.931 1.00 28.66 97 GLN A C 1
ATOM 727 O O . GLN A 1 100 ? 10.689 23.905 24.947 1.00 28.19 97 GLN A O 1
ATOM 733 N N . ASP A 1 101 ? 11.319 21.979 23.940 1.00 27.87 98 ASP A N 1
ATOM 734 C CA . ASP A 1 101 ? 10.586 22.146 22.675 1.00 27.65 98 ASP A CA 1
ATOM 735 C C . ASP A 1 101 ? 10.600 23.571 22.157 1.00 26.69 98 ASP A C 1
ATOM 736 O O . ASP A 1 101 ? 9.548 24.253 22.082 1.00 25.81 98 ASP A O 1
ATOM 741 N N . LEU A 1 102 ? 11.808 24.074 21.917 1.00 23.02 99 LEU A N 1
ATOM 742 C CA . LEU A 1 102 ? 11.980 25.405 21.369 1.00 22.78 99 LEU A CA 1
ATOM 743 C C . LEU A 1 102 ? 11.691 25.362 19.859 1.00 24.58 99 LEU A C 1
ATOM 744 O O . LEU A 1 102 ? 12.419 24.705 19.103 1.00 27.64 99 LEU A O 1
ATOM 749 N N . PHE A 1 103 ? 10.616 26.029 19.408 1.00 24.36 100 PHE A N 1
ATOM 750 C CA . PHE A 1 103 ? 10.185 25.877 18.008 1.00 22.43 100 PHE A CA 1
ATOM 751 C C . PHE A 1 103 ? 10.406 27.158 17.193 1.00 23.20 100 PHE A C 1
ATOM 752 O O . PHE A 1 103 ? 10.139 27.164 15.976 1.00 25.47 100 PHE A O 1
ATOM 760 N N . ALA A 1 104 ? 10.859 28.249 17.805 1.00 23.85 101 ALA A N 1
ATOM 761 C CA . ALA A 1 104 ? 11.116 29.469 17.072 1.00 23.30 101 ALA A CA 1
ATOM 762 C C . ALA A 1 104 ? 12.531 29.984 17.395 1.00 23.54 101 ALA A C 1
ATOM 763 O O . ALA A 1 104 ? 12.866 30.195 18.596 1.00 24.25 101 ALA A O 1
ATOM 765 N N . ASN A 1 105 ? 13.331 30.221 16.366 1.00 23.29 102 ASN A N 1
ATOM 766 C CA . ASN A 1 105 ? 14.648 30.869 16.578 1.00 23.19 102 ASN A CA 1
ATOM 767 C C . ASN A 1 105 ? 14.550 32.322 16.120 1.00 22.05 102 ASN A C 1
ATOM 768 O O . ASN A 1 105 ? 14.144 32.612 14.997 1.00 25.27 102 ASN A O 1
ATOM 773 N N . LEU A 1 106 ? 14.974 33.245 16.960 1.00 21.89 103 LEU A N 1
ATOM 774 C CA . LEU A 1 106 ? 14.908 34.665 16.616 1.00 20.99 103 LEU A CA 1
ATOM 775 C C . LEU A 1 106 ? 16.323 35.223 16.526 1.00 23.45 103 LEU A C 1
ATOM 776 O O . LEU A 1 106 ? 17.085 35.135 17.506 1.00 23.54 103 LEU A O 1
ATOM 781 N N . ARG A 1 107 ? 16.671 35.707 15.341 1.00 21.58 104 ARG A N 1
ATOM 782 C CA . ARG A 1 107 ? 17.973 36.270 15.173 1.00 23.38 104 ARG A CA 1
ATOM 783 C C . ARG A 1 107 ? 17.882 37.674 14.604 1.00 22.31 104 ARG A C 1
ATOM 784 O O . ARG A 1 107 ? 17.603 37.828 13.386 1.00 23.67 104 ARG A O 1
ATOM 799 N N . PRO A 1 108 ? 18.213 38.675 15.410 1.00 22.50 105 PRO A N 1
ATOM 800 C CA . PRO A 1 108 ? 18.136 40.048 14.916 1.00 23.95 105 PRO A CA 1
ATOM 801 C C . PRO A 1 108 ? 19.428 40.480 14.253 1.00 27.44 105 PRO A C 1
ATOM 802 O O . PRO A 1 108 ? 20.520 40.131 14.756 1.00 29.13 105 PRO A O 1
ATOM 806 N N . ALA A 1 109 ? 19.344 41.236 13.161 1.00 25.09 106 ALA A N 1
ATOM 807 C CA . ALA A 1 109 ? 20.573 41.813 12.572 1.00 26.71 106 ALA A CA 1
ATOM 808 C C . ALA A 1 109 ? 20.402 43.318 12.627 1.00 27.35 106 ALA A C 1
ATOM 809 O O . ALA A 1 109 ? 19.434 43.853 12.034 1.00 27.80 106 ALA A O 1
ATOM 811 N N . LYS A 1 110 ? 21.288 44.009 13.333 1.00 26.80 107 LYS A N 1
ATOM 812 C CA . LYS A 1 110 ? 21.125 45.449 13.500 1.00 28.10 107 LYS A CA 1
ATOM 813 C C . LYS A 1 110 ? 22.423 46.151 13.078 1.00 29.92 107 LYS A C 1
ATOM 814 O O . LYS A 1 110 ? 23.536 45.696 13.476 1.00 29.88 107 LYS A O 1
ATOM 820 N N . VAL A 1 111 ? 22.306 47.196 12.250 1.00 28.09 108 VAL A N 1
ATOM 821 C CA . VAL A 1 111 ? 23.441 48.098 11.931 1.00 28.79 108 VAL A CA 1
ATOM 822 C C . VAL A 1 111 ? 23.331 49.266 12.912 1.00 29.94 108 VAL A C 1
ATOM 823 O O . VAL A 1 111 ? 22.480 50.147 12.743 1.00 28.16 108 VAL A O 1
ATOM 827 N N . PHE A 1 112 ? 24.138 49.236 13.979 1.00 29.83 109 PHE A N 1
ATOM 828 C CA . PHE A 1 112 ? 24.070 50.323 14.950 1.00 30.02 109 PHE A CA 1
ATOM 829 C C . PHE A 1 112 ? 24.480 51.651 14.321 1.00 31.21 109 PHE A C 1
ATOM 830 O O . PHE A 1 112 ? 25.335 51.686 13.415 1.00 31.84 109 PHE A O 1
ATOM 838 N N . PRO A 1 113 ? 23.861 52.766 14.781 1.00 32.55 110 PRO A N 1
ATOM 839 C CA . PRO A 1 113 ? 24.218 54.036 14.151 1.00 34.75 110 PRO A CA 1
ATOM 840 C C . PRO A 1 113 ? 25.710 54.289 14.260 1.00 34.53 110 PRO A C 1
ATOM 841 O O . PRO A 1 113 ? 26.292 54.073 15.329 1.00 35.09 110 PRO A O 1
ATOM 845 N N . GLY A 1 114 ? 26.318 54.719 13.159 1.00 33.93 111 GLY A N 1
ATOM 846 C CA . GLY A 1 114 ? 27.753 55.017 13.134 1.00 35.93 111 GLY A CA 1
ATOM 847 C C . GLY A 1 114 ? 28.613 53.794 12.842 1.00 35.23 111 GLY A C 1
ATOM 848 O O . GLY A 1 114 ? 29.829 53.935 12.663 1.00 36.05 111 GLY A O 1
ATOM 849 N N . LEU A 1 115 ? 27.989 52.621 12.712 1.00 34.16 112 LEU A N 1
ATOM 850 C CA . LEU A 1 115 ? 28.717 51.368 12.342 1.00 32.17 112 LEU A CA 1
ATOM 851 C C . LEU A 1 115 ? 28.415 50.910 10.924 1.00 33.03 112 LEU A C 1
ATOM 852 O O . LEU A 1 115 ? 28.713 49.758 10.559 1.00 32.90 112 LEU A O 1
ATOM 857 N N . GLU A 1 116 ? 27.809 51.798 10.120 1.00 33.05 113 GLU A N 1
ATOM 858 C CA . GLU A 1 116 ? 27.547 51.498 8.702 1.00 32.28 113 GLU A CA 1
ATOM 859 C C . GLU A 1 116 ? 28.836 51.115 7.969 1.00 34.33 113 GLU A C 1
ATOM 860 O O . GLU A 1 116 ? 28.804 50.266 7.052 1.00 33.84 113 GLU A O 1
ATOM 866 N N . ARG A 1 117 ? 29.956 51.731 8.377 1.00 34.47 114 ARG A N 1
ATOM 867 C CA . ARG A 1 117 ? 31.287 51.395 7.825 1.00 35.24 114 ARG A CA 1
ATOM 868 C C . ARG A 1 117 ? 31.564 49.882 7.865 1.00 34.17 114 ARG A C 1
ATOM 869 O O . ARG A 1 117 ? 32.237 49.391 6.975 1.00 36.03 114 ARG A O 1
ATOM 877 N N . LEU A 1 118 ? 31.091 49.155 8.881 1.00 33.38 115 LEU A N 1
ATOM 878 C CA . LEU A 1 118 ? 31.361 47.695 8.986 1.00 33.05 115 LEU A CA 1
ATOM 879 C C . LEU A 1 118 ? 30.605 46.853 7.958 1.00 32.38 115 LEU A C 1
ATOM 880 O O . LEU A 1 118 ? 31.007 45.715 7.651 1.00 30.82 115 LEU A O 1
ATOM 885 N N . SER A 1 119 ? 29.455 47.349 7.505 1.00 30.17 116 SER A N 1
ATOM 886 C CA . SER A 1 119 ? 28.598 46.555 6.611 1.00 29.01 116 SER A CA 1
ATOM 887 C C . SER A 1 119 ? 29.230 46.287 5.247 1.00 28.11 116 SER A C 1
ATOM 888 O O . SER A 1 119 ? 29.941 47.146 4.697 1.00 30.11 116 SER A O 1
ATOM 891 N N . PRO A 1 120 ? 28.921 45.124 4.649 1.00 26.86 117 PRO A N 1
ATOM 892 C CA . PRO A 1 120 ? 29.335 44.956 3.215 1.00 28.08 117 PRO A CA 1
ATOM 893 C C . PRO A 1 120 ? 28.510 45.841 2.306 1.00 27.30 117 PRO A C 1
ATOM 894 O O . PRO A 1 120 ? 28.836 45.982 1.167 1.00 27.37 117 PRO A O 1
ATOM 898 N N . LEU A 1 121 ? 27.364 46.349 2.817 1.00 27.48 118 LEU A N 1
ATOM 899 C CA . LEU A 1 121 ? 26.477 47.194 1.991 1.00 27.89 118 LEU A CA 1
ATOM 900 C C . LEU A 1 121 ? 26.913 48.634 2.042 1.00 28.86 118 LEU A C 1
ATOM 901 O O . LEU A 1 121 ? 27.500 49.062 3.031 1.00 30.15 118 LEU A O 1
ATOM 906 N N . LYS A 1 122 ? 26.657 49.374 0.967 1.00 29.02 119 LYS A N 1
ATOM 907 C CA . LYS A 1 122 ? 26.912 50.828 0.984 1.00 30.12 119 LYS A CA 1
ATOM 908 C C . LYS A 1 122 ? 26.234 51.472 2.206 1.00 30.44 119 LYS A C 1
ATOM 909 O O . LYS A 1 122 ? 25.164 51.018 2.650 1.00 29.22 119 LYS A O 1
ATOM 915 N N . GLU A 1 123 ? 26.855 52.538 2.703 1.00 32.42 120 GLU A N 1
ATOM 916 C CA . GLU A 1 123 ? 26.444 53.161 3.984 1.00 32.89 120 GLU A CA 1
ATOM 917 C C . GLU A 1 123 ? 24.964 53.535 3.994 1.00 31.95 120 GLU A C 1
ATOM 918 O O . GLU A 1 123 ? 24.294 53.309 5.004 1.00 31.90 120 GLU A O 1
ATOM 934 N N . GLU A 1 124 ? 24.480 54.068 2.879 1.00 32.66 121 GLU A N 1
ATOM 935 C CA . GLU A 1 124 ? 23.081 54.544 2.787 1.00 34.28 121 GLU A CA 1
ATOM 936 C C . GLU A 1 124 ? 22.054 53.457 2.810 1.00 34.27 121 GLU A C 1
ATOM 937 O O . GLU A 1 124 ? 20.872 53.686 3.174 1.00 33.80 121 GLU A O 1
ATOM 943 N N . ILE A 1 125 ? 22.478 52.253 2.397 1.00 30.17 122 ILE A N 1
ATOM 944 C CA . ILE A 1 125 ? 21.639 51.060 2.489 1.00 29.01 122 ILE A CA 1
ATOM 945 C C . ILE A 1 125 ? 21.696 50.347 3.855 1.00 27.52 122 ILE A C 1
ATOM 946 O O . ILE A 1 125 ? 20.689 49.819 4.366 1.00 27.96 122 ILE A O 1
ATOM 951 N N . ALA A 1 126 ? 22.890 50.313 4.427 1.00 27.07 123 ALA A N 1
ATOM 952 C CA . ALA A 1 126 ? 23.102 49.739 5.757 1.00 27.02 123 ALA A CA 1
ATOM 953 C C . ALA A 1 126 ? 22.400 50.570 6.837 1.00 27.92 123 ALA A C 1
ATOM 954 O O . ALA A 1 126 ? 21.989 50.026 7.868 1.00 27.97 123 ALA A O 1
ATOM 956 N N . ARG A 1 127 ? 22.278 51.881 6.600 1.00 30.19 124 ARG A N 1
ATOM 957 C CA . ARG A 1 127 ? 21.810 52.792 7.658 1.00 30.51 124 ARG A CA 1
ATOM 958 C C . ARG A 1 127 ? 20.409 52.368 8.079 1.00 29.99 124 ARG A C 1
ATOM 959 O O . ARG A 1 127 ? 19.552 52.188 7.240 1.00 29.81 124 ARG A O 1
ATOM 967 N N . GLY A 1 128 ? 20.221 52.174 9.389 1.00 31.04 125 GLY A N 1
ATOM 968 C CA . GLY A 1 128 ? 18.870 51.889 9.933 1.00 30.75 125 GLY A CA 1
ATOM 969 C C . GLY A 1 128 ? 18.416 50.446 9.880 1.00 30.72 125 GLY A C 1
ATOM 970 O O . GLY A 1 128 ? 17.293 50.122 10.305 1.00 30.80 125 GLY A O 1
ATOM 971 N N . VAL A 1 129 ? 19.271 49.534 9.386 1.00 27.59 126 VAL A N 1
ATOM 972 C CA . VAL A 1 129 ? 18.893 48.124 9.383 1.00 25.61 126 VAL A CA 1
ATOM 973 C C . VAL A 1 129 ? 18.692 47.638 10.812 1.00 26.26 126 VAL A C 1
ATOM 974 O O . VAL A 1 129 ? 19.575 47.795 11.683 1.00 25.62 126 VAL A O 1
ATOM 978 N N . ASP A 1 130 ? 17.519 47.055 11.041 1.00 25.78 127 ASP A N 1
ATOM 979 C CA . ASP A 1 130 ? 17.181 46.433 12.312 1.00 26.64 127 ASP A CA 1
ATOM 980 C C . ASP A 1 130 ? 16.076 45.440 12.053 1.00 27.51 127 ASP A C 1
ATOM 981 O O . ASP A 1 130 ? 14.887 45.787 12.092 1.00 27.83 127 ASP A O 1
ATOM 986 N N . VAL A 1 131 ? 16.475 44.224 11.724 1.00 26.24 128 VAL A N 1
ATOM 987 C CA . VAL A 1 131 ? 15.551 43.246 11.235 1.00 26.92 128 VAL A CA 1
ATOM 988 C C . VAL A 1 131 ? 15.623 42.016 12.132 1.00 27.72 128 VAL A C 1
ATOM 989 O O . VAL A 1 131 ? 16.715 41.596 12.530 1.00 30.14 128 VAL A O 1
ATOM 993 N N . LEU A 1 132 ? 14.497 41.399 12.415 1.00 23.35 129 LEU A N 1
ATOM 994 C CA . LEU A 1 132 ? 14.484 40.209 13.282 1.00 23.54 129 LEU A CA 1
ATOM 995 C C . LEU A 1 132 ? 13.977 39.060 12.484 1.00 24.90 129 LEU A C 1
ATOM 996 O O . LEU A 1 132 ? 12.799 39.067 12.048 1.00 24.85 129 LEU A O 1
ATOM 1001 N N . ILE A 1 133 ? 14.821 38.052 12.243 1.00 23.82 130 ILE A N 1
ATOM 1002 C CA . ILE A 1 133 ? 14.363 36.904 11.509 1.00 23.10 130 ILE A CA 1
ATOM 1003 C C . ILE A 1 133 ? 13.872 35.819 12.474 1.00 24.51 130 ILE A C 1
ATOM 1004 O O . ILE A 1 133 ? 14.622 35.396 13.373 1.00 24.60 130 ILE A O 1
ATOM 1009 N N . VAL A 1 134 ? 12.620 35.366 12.278 1.00 22.68 131 VAL A N 1
ATOM 1010 C CA . VAL A 1 134 ? 12.033 34.370 13.142 1.00 23.62 131 VAL A CA 1
ATOM 1011 C C . VAL A 1 134 ? 11.920 33.121 12.296 1.00 24.79 131 VAL A C 1
ATOM 1012 O O . VAL A 1 134 ? 11.220 33.131 11.218 1.00 27.12 131 VAL A O 1
ATOM 1016 N N . ARG A 1 135 ? 12.637 32.068 12.698 1.00 23.43 132 ARG A N 1
ATOM 1017 C CA . ARG A 1 135 ? 12.797 30.825 11.900 1.00 23.43 132 ARG A CA 1
ATOM 1018 C C . ARG A 1 135 ? 12.154 29.677 12.652 1.00 23.76 132 ARG A C 1
ATOM 1019 O O . ARG A 1 135 ? 12.463 29.443 13.836 1.00 23.13 132 ARG A O 1
ATOM 1027 N N . GLU A 1 136 ? 11.181 29.008 12.016 1.00 23.75 133 GLU A N 1
ATOM 1028 C CA . GLU A 1 136 ? 10.605 27.788 12.542 1.00 23.90 133 GLU A CA 1
ATOM 1029 C C . GLU A 1 136 ? 11.712 26.746 12.717 1.00 25.40 133 GLU A C 1
ATOM 1030 O O . GLU A 1 136 ? 12.536 26.525 11.817 1.00 25.07 133 GLU A O 1
ATOM 1036 N N . LEU A 1 137 ? 11.769 26.117 13.889 1.00 25.14 134 LEU A N 1
ATOM 1037 C CA . LEU A 1 137 ? 12.952 25.364 14.255 1.00 27.20 134 LEU A CA 1
ATOM 1038 C C . LEU A 1 137 ? 12.788 23.844 14.257 1.00 29.00 134 LEU A C 1
ATOM 1039 O O . LEU A 1 137 ? 13.790 23.117 14.194 1.00 30.94 134 LEU A O 1
ATOM 1044 N N . THR A 1 138 ? 11.562 23.328 14.317 1.00 29.04 135 THR A N 1
ATOM 1045 C CA . THR A 1 138 ? 11.398 21.889 14.566 1.00 29.82 135 THR A CA 1
ATOM 1046 C C . THR A 1 138 ? 10.765 21.098 13.445 1.00 29.86 135 THR A C 1
ATOM 1047 O O . THR A 1 138 ? 10.572 19.872 13.568 1.00 28.58 135 THR A O 1
ATOM 1051 N N . GLY A 1 139 ? 10.423 21.751 12.335 1.00 27.34 136 GLY A N 1
ATOM 1052 C CA . GLY A 1 139 ? 9.767 20.994 11.300 1.00 26.90 136 GLY A CA 1
ATOM 1053 C C . GLY A 1 139 ? 10.334 21.323 9.922 1.00 25.35 136 GLY A C 1
ATOM 1054 O O . GLY A 1 139 ? 11.501 21.698 9.810 1.00 25.14 136 GLY A O 1
ATOM 1055 N N . GLY A 1 140 ? 9.506 21.157 8.894 1.00 27.20 137 GLY A N 1
ATOM 1056 C CA . GLY A 1 140 ? 9.958 21.409 7.495 1.00 26.41 137 GLY A CA 1
ATOM 1057 C C . GLY A 1 140 ? 10.928 20.350 7.032 1.00 28.81 137 GLY A C 1
ATOM 1058 O O . GLY A 1 140 ? 11.059 19.252 7.636 1.00 26.87 137 GLY A O 1
ATOM 1059 N N . ILE A 1 141 ? 11.560 20.630 5.885 1.00 27.21 138 ILE A N 1
ATOM 1060 C CA . ILE A 1 141 ? 12.310 19.585 5.198 1.00 27.31 138 ILE A CA 1
ATOM 1061 C C . ILE A 1 141 ? 13.460 18.965 6.021 1.00 26.78 138 ILE A C 1
ATOM 1062 O O . ILE A 1 141 ? 13.778 17.824 5.820 1.00 31.25 138 ILE A O 1
ATOM 1067 N N . TYR A 1 142 ? 14.077 19.726 6.910 1.00 29.06 139 TYR A N 1
ATOM 1068 C CA . TYR A 1 142 ? 15.130 19.215 7.809 1.00 28.69 139 TYR A CA 1
ATOM 1069 C C . TYR A 1 142 ? 14.691 17.957 8.629 1.00 31.22 139 TYR A C 1
ATOM 1070 O O . TYR A 1 142 ? 15.516 17.092 8.922 1.00 31.93 139 TYR A O 1
ATOM 1079 N N . PHE A 1 143 ? 13.388 17.844 8.916 1.00 30.78 140 PHE A N 1
ATOM 1080 C CA . PHE A 1 143 ? 12.841 16.727 9.702 1.00 31.77 140 PHE A CA 1
ATOM 1081 C C . PHE A 1 143 ? 11.739 15.978 8.990 1.00 33.42 140 PHE A C 1
ATOM 1082 O O . PHE A 1 143 ? 11.249 14.949 9.501 1.00 33.21 140 PHE A O 1
ATOM 1090 N N . GLY A 1 144 ? 11.350 16.421 7.781 1.00 33.08 141 GLY A N 1
ATOM 1091 C CA . GLY A 1 144 ? 10.208 15.779 7.103 1.00 32.19 141 GLY A CA 1
ATOM 1092 C C . GLY A 1 144 ? 10.404 14.330 6.677 1.00 34.42 141 GLY A C 1
ATOM 1093 O O . GLY A 1 144 ? 11.518 13.913 6.337 1.00 33.91 141 GLY A O 1
ATOM 1094 N N . GLU A 1 145 ? 9.318 13.550 6.707 1.00 33.71 142 GLU A N 1
ATOM 1095 C CA . GLU A 1 145 ? 9.275 12.193 6.178 1.00 37.44 142 GLU A CA 1
ATOM 1096 C C . GLU A 1 145 ? 8.224 12.194 5.066 1.00 38.12 142 GLU A C 1
ATOM 1097 O O . GLU A 1 145 ? 7.300 13.019 5.117 1.00 37.92 142 GLU A O 1
ATOM 1103 N N . PRO A 1 146 ? 8.409 11.372 4.003 1.00 39.19 143 PRO A N 1
ATOM 1104 C CA . PRO A 1 146 ? 9.543 10.444 3.742 1.00 39.37 143 PRO A CA 1
ATOM 1105 C C . PRO A 1 146 ? 10.869 11.153 3.413 1.00 36.98 143 PRO A C 1
ATOM 1106 O O . PRO A 1 146 ? 10.889 12.325 3.010 1.00 34.62 143 PRO A O 1
ATOM 1110 N N . ARG A 1 147 ? 11.970 10.422 3.566 1.00 36.50 144 ARG A N 1
ATOM 1111 C CA . ARG A 1 147 ? 13.321 10.949 3.319 1.00 34.96 144 ARG A CA 1
ATOM 1112 C C . ARG A 1 147 ? 14.220 9.744 3.090 1.00 36.99 144 ARG A C 1
ATOM 1113 O O . ARG A 1 147 ? 13.941 8.620 3.613 1.00 37.81 144 ARG A O 1
ATOM 1121 N N . GLY A 1 148 ? 15.244 9.902 2.245 1.00 36.13 145 GLY A N 1
ATOM 1122 C CA . GLY A 1 148 ? 16.087 8.741 1.948 1.00 38.59 145 GLY A CA 1
ATOM 1123 C C . GLY A 1 148 ? 16.898 8.912 0.686 1.00 40.10 145 GLY A C 1
ATOM 1124 O O . GLY A 1 148 ? 16.871 9.965 0.049 1.00 36.96 145 GLY A O 1
ATOM 1125 N N . MET A 1 149 ? 17.655 7.889 0.354 1.00 41.94 146 MET A N 1
ATOM 1126 C CA . MET A 1 149 ? 18.457 7.924 -0.864 1.00 43.91 146 MET A CA 1
ATOM 1127 C C . MET A 1 149 ? 18.747 6.525 -1.283 1.00 46.41 146 MET A C 1
ATOM 1128 O O . MET A 1 149 ? 18.795 5.622 -0.448 1.00 48.19 146 MET A O 1
ATOM 1133 N N . SER A 1 150 ? 18.866 6.318 -2.590 1.00 45.94 147 SER A N 1
ATOM 1134 C CA . SER A 1 150 ? 19.330 5.070 -3.150 1.00 47.83 147 SER A CA 1
ATOM 1135 C C . SER A 1 150 ? 20.475 5.432 -4.097 1.00 47.99 147 SER A C 1
ATOM 1136 O O . SER A 1 150 ? 20.925 6.593 -4.111 1.00 46.52 147 SER A O 1
ATOM 1139 N N . GLU A 1 151 ? 20.990 4.460 -4.834 1.00 50.67 148 GLU A N 1
ATOM 1140 C CA . GLU A 1 151 ? 22.004 4.789 -5.838 1.00 52.82 148 GLU A CA 1
ATOM 1141 C C . GLU A 1 151 ? 21.390 5.588 -7.023 1.00 51.51 148 GLU A C 1
ATOM 1142 O O . GLU A 1 151 ? 22.103 6.309 -7.705 1.00 52.37 148 GLU A O 1
ATOM 1148 N N . ALA A 1 152 ? 20.069 5.472 -7.209 1.00 48.83 149 ALA A N 1
ATOM 1149 C CA . ALA A 1 152 ? 19.346 6.089 -8.326 1.00 46.16 149 ALA A CA 1
ATOM 1150 C C . ALA A 1 152 ? 18.843 7.549 -8.069 1.00 42.47 149 ALA A C 1
ATOM 1151 O O . ALA A 1 152 ? 18.693 8.294 -9.029 1.00 40.00 149 ALA A O 1
ATOM 1153 N N . GLU A 1 153 ? 18.533 7.912 -6.811 1.00 38.40 150 GLU A N 1
ATOM 1154 C CA . GLU A 1 153 ? 17.821 9.157 -6.463 1.00 38.46 150 GLU A CA 1
ATOM 1155 C C . GLU A 1 153 ? 17.850 9.390 -4.963 1.00 36.55 150 GLU A C 1
ATOM 1156 O O . GLU A 1 153 ? 18.192 8.461 -4.221 1.00 38.51 150 GLU A O 1
ATOM 1162 N N . ALA A 1 154 ? 17.490 10.590 -4.513 1.00 33.64 151 ALA A N 1
ATOM 1163 C CA . ALA A 1 154 ? 17.316 10.879 -3.106 1.00 31.56 151 ALA A CA 1
ATOM 1164 C C . ALA A 1 154 ? 16.151 11.849 -2.953 1.00 32.42 151 ALA A C 1
ATOM 1165 O O . ALA A 1 154 ? 15.768 12.497 -3.936 1.00 33.80 151 ALA A O 1
ATOM 1167 N N . TRP A 1 155 ? 15.577 11.969 -1.753 1.00 30.53 152 TRP A N 1
ATOM 1168 C CA . TRP A 1 155 ? 14.309 12.684 -1.604 1.00 30.70 152 TRP A CA 1
ATOM 1169 C C . TRP A 1 155 ? 14.238 13.135 -0.149 1.00 30.03 152 TRP A C 1
ATOM 1170 O O . TRP A 1 155 ? 14.765 12.443 0.752 1.00 31.67 152 TRP A O 1
ATOM 1181 N N . ASN A 1 156 ? 13.682 14.340 0.048 1.00 29.49 153 ASN A N 1
ATOM 1182 C CA . ASN A 1 156 ? 13.440 14.974 1.356 1.00 29.32 153 ASN A CA 1
ATOM 1183 C C . ASN A 1 156 ? 12.087 15.675 1.206 1.00 31.40 153 ASN A C 1
ATOM 1184 O O . ASN A 1 156 ? 11.674 16.047 0.065 1.00 30.83 153 ASN A O 1
ATOM 1189 N N . THR A 1 157 ? 11.368 15.809 2.313 1.00 29.95 154 THR A N 1
ATOM 1190 C CA . THR A 1 157 ? 9.983 16.289 2.219 1.00 30.79 154 THR A CA 1
ATOM 1191 C C . THR A 1 157 ? 9.803 17.568 3.014 1.00 30.43 154 THR A C 1
ATOM 1192 O O . THR A 1 157 ? 10.030 17.585 4.246 1.00 29.90 154 THR A O 1
ATOM 1196 N N . GLU A 1 158 ? 9.420 18.667 2.343 1.00 28.17 155 GLU A N 1
ATOM 1197 C CA . GLU A 1 158 ? 9.171 19.906 3.093 1.00 28.51 155 GLU A CA 1
ATOM 1198 C C . GLU A 1 158 ? 7.693 19.756 3.505 1.00 30.13 155 GLU A C 1
ATOM 1199 O O . GLU A 1 158 ? 6.828 19.697 2.633 1.00 28.66 155 GLU A O 1
ATOM 1205 N N . ARG A 1 159 ? 7.420 19.515 4.794 1.00 28.93 156 ARG A N 1
ATOM 1206 C CA . ARG A 1 159 ? 6.013 19.320 5.166 1.00 29.05 156 ARG A CA 1
ATOM 1207 C C . ARG A 1 159 ? 5.747 20.138 6.400 1.00 28.16 156 ARG A C 1
ATOM 1208 O O . ARG A 1 159 ? 6.644 20.289 7.234 1.00 28.03 156 ARG A O 1
ATOM 1223 N N . TYR A 1 160 ? 4.552 20.707 6.482 1.00 28.06 157 TYR A N 1
ATOM 1224 C CA . TYR A 1 160 ? 4.177 21.503 7.674 1.00 26.83 157 TYR A CA 1
ATOM 1225 C C . TYR A 1 160 ? 2.736 21.222 7.995 1.00 28.09 157 TYR A C 1
ATOM 1226 O O . TYR A 1 160 ? 1.903 21.123 7.104 1.00 27.63 157 TYR A O 1
ATOM 1235 N N . SER A 1 161 ? 2.439 21.048 9.287 1.00 29.45 158 SER A N 1
ATOM 1236 C CA . SER A 1 161 ? 1.037 20.874 9.681 1.00 29.39 158 SER A CA 1
ATOM 1237 C C . SER A 1 161 ? 0.585 22.272 10.195 1.00 28.74 158 SER A C 1
ATOM 1238 O O . SER A 1 161 ? 1.401 23.155 10.533 1.00 26.96 158 SER A O 1
ATOM 1241 N N . LYS A 1 162 ? -0.712 22.462 10.308 1.00 28.33 159 LYS A N 1
ATOM 1242 C CA . LYS A 1 162 ? -1.232 23.754 10.667 1.00 28.29 159 LYS A CA 1
ATOM 1243 C C . LYS A 1 162 ? -0.695 24.240 12.052 1.00 25.65 159 LYS A C 1
ATOM 1244 O O . LYS A 1 162 ? -0.325 25.418 12.152 1.00 26.24 159 LYS A O 1
ATOM 1250 N N . PRO A 1 163 ? -0.622 23.365 13.081 1.00 27.61 160 PRO A N 1
ATOM 1251 C CA . PRO A 1 163 ? -0.209 23.865 14.411 1.00 26.78 160 PRO A CA 1
ATOM 1252 C C . PRO A 1 163 ? 1.249 24.325 14.384 1.00 26.64 160 PRO A C 1
ATOM 1253 O O . PRO A 1 163 ? 1.649 25.243 15.132 1.00 24.87 160 PRO A O 1
ATOM 1257 N N . GLU A 1 164 ? 2.061 23.718 13.507 1.00 25.42 161 GLU A N 1
ATOM 1258 C CA . GLU A 1 164 ? 3.492 24.161 13.458 1.00 24.60 161 GLU A CA 1
ATOM 1259 C C . GLU A 1 164 ? 3.644 25.545 12.883 1.00 23.41 161 GLU A C 1
ATOM 1260 O O . GLU A 1 164 ? 4.479 26.336 13.322 1.00 24.46 161 GLU A O 1
ATOM 1266 N N . VAL A 1 165 ? 2.869 25.825 11.849 1.00 24.44 162 VAL A N 1
ATOM 1267 C CA . VAL A 1 165 ? 2.879 27.133 11.247 1.00 24.57 162 VAL A CA 1
ATOM 1268 C C . VAL A 1 165 ? 2.282 28.196 12.242 1.00 25.07 162 VAL A C 1
ATOM 1269 O O . VAL A 1 165 ? 2.874 29.260 12.454 1.00 23.86 162 VAL A O 1
ATOM 1273 N N . GLU A 1 166 ? 1.101 27.885 12.786 1.00 24.71 163 GLU A N 1
ATOM 1274 C CA . GLU A 1 166 ? 0.474 28.774 13.796 1.00 24.81 163 GLU A CA 1
ATOM 1275 C C . GLU A 1 166 ? 1.432 29.200 14.880 1.00 25.22 163 GLU A C 1
ATOM 1276 O O . GLU A 1 166 ? 1.573 30.414 15.157 1.00 25.23 163 GLU A O 1
ATOM 1282 N N . ARG A 1 167 ? 2.132 28.259 15.499 1.00 25.15 164 ARG A N 1
ATOM 1283 C CA . ARG A 1 167 ? 2.842 28.663 16.735 1.00 25.76 164 ARG A CA 1
ATOM 1284 C C . ARG A 1 167 ? 4.070 29.523 16.389 1.00 25.82 164 ARG A C 1
ATOM 1285 O O . ARG A 1 167 ? 4.376 30.445 17.122 1.00 24.77 164 ARG A O 1
ATOM 1293 N N . VAL A 1 168 ? 4.749 29.270 15.258 1.00 24.86 165 VAL A N 1
ATOM 1294 C CA . VAL A 1 168 ? 5.889 30.141 14.918 1.00 23.57 165 VAL A CA 1
ATOM 1295 C C . VAL A 1 168 ? 5.329 31.531 14.513 1.00 24.57 165 VAL A C 1
ATOM 1296 O O . VAL A 1 168 ? 5.934 32.576 14.820 1.00 24.67 165 VAL A O 1
ATOM 1300 N N . ALA A 1 169 ? 4.139 31.549 13.882 1.00 23.50 166 ALA A N 1
ATOM 1301 C CA . ALA A 1 169 ? 3.588 32.844 13.442 1.00 24.20 166 ALA A CA 1
ATOM 1302 C C . ALA A 1 169 ? 3.267 33.670 14.670 1.00 23.70 166 ALA A C 1
ATOM 1303 O O . ALA A 1 169 ? 3.525 34.881 14.695 1.00 24.01 166 ALA A O 1
ATOM 1305 N N . ARG A 1 170 ? 2.664 33.046 15.693 1.00 22.50 167 ARG A N 1
ATOM 1306 C CA . ARG A 1 170 ? 2.306 33.830 16.891 1.00 22.97 167 ARG A CA 1
ATOM 1307 C C . ARG A 1 170 ? 3.519 34.468 17.537 1.00 24.01 167 ARG A C 1
ATOM 1308 O O . ARG A 1 170 ? 3.451 35.623 17.972 1.00 24.76 167 ARG A O 1
ATOM 1316 N N . VAL A 1 171 ? 4.618 33.720 17.609 1.00 22.36 168 VAL A N 1
ATOM 1317 C CA . VAL A 1 171 ? 5.860 34.282 18.178 1.00 23.40 168 VAL A CA 1
ATOM 1318 C C . VAL A 1 171 ? 6.300 35.510 17.365 1.00 21.96 168 VAL A C 1
ATOM 1319 O O . VAL A 1 171 ? 6.665 36.488 17.937 1.00 22.36 168 VAL A O 1
ATOM 1323 N N . ALA A 1 172 ? 6.204 35.465 16.033 1.00 22.78 169 ALA A N 1
ATOM 1324 C CA . ALA A 1 172 ? 6.517 36.634 15.182 1.00 22.64 169 ALA A CA 1
ATOM 1325 C C . ALA A 1 172 ? 5.609 37.847 15.421 1.00 23.54 169 ALA A C 1
ATOM 1326 O O . ALA A 1 172 ? 6.091 38.991 15.547 1.00 22.17 169 ALA A O 1
ATOM 1328 N N . PHE A 1 173 ? 4.293 37.622 15.523 1.00 23.27 170 PHE A N 1
ATOM 1329 C CA . PHE A 1 173 ? 3.399 38.738 15.789 1.00 23.70 170 PHE A CA 1
ATOM 1330 C C . PHE A 1 173 ? 3.691 39.330 17.149 1.00 24.49 170 PHE A C 1
ATOM 1331 O O . PHE A 1 173 ? 3.655 40.568 17.304 1.00 24.01 170 PHE A O 1
ATOM 1339 N N . GLU A 1 174 ? 3.942 38.467 18.148 1.00 23.49 171 GLU A N 1
ATOM 1340 C CA . GLU A 1 174 ? 4.242 38.984 19.499 1.00 23.16 171 GLU A CA 1
ATOM 1341 C C . GLU A 1 174 ? 5.544 39.820 19.474 1.00 23.76 171 GLU A C 1
ATOM 1342 O O . GLU A 1 174 ? 5.633 40.880 20.150 1.00 25.41 171 GLU A O 1
ATOM 1348 N N . ALA A 1 175 ? 6.533 39.308 18.750 1.00 23.39 172 ALA A N 1
ATOM 1349 C CA . ALA A 1 175 ? 7.829 40.016 18.682 1.00 23.53 172 ALA A CA 1
ATOM 1350 C C . ALA A 1 175 ? 7.616 41.377 17.988 1.00 24.94 172 ALA A C 1
ATOM 1351 O O . ALA A 1 175 ? 8.133 42.395 18.427 1.00 24.77 172 ALA A O 1
ATOM 1353 N N . ALA A 1 176 ? 6.818 41.398 16.908 1.00 25.82 173 ALA A N 1
ATOM 1354 C CA . ALA A 1 176 ? 6.561 42.668 16.196 1.00 25.12 173 ALA A CA 1
ATOM 1355 C C . ALA A 1 176 ? 5.883 43.731 17.063 1.00 26.66 173 ALA A C 1
ATOM 1356 O O . ALA A 1 176 ? 6.142 44.957 16.898 1.00 28.20 173 ALA A O 1
ATOM 1358 N N . ARG A 1 177 ? 4.984 43.297 17.959 1.00 26.68 174 ARG A N 1
ATOM 1359 C CA . ARG A 1 177 ? 4.367 44.242 18.924 1.00 27.89 174 ARG A CA 1
ATOM 1360 C C . ARG A 1 177 ? 5.360 45.033 19.737 1.00 28.04 174 ARG A C 1
ATOM 1361 O O . ARG A 1 177 ? 5.084 46.167 20.106 1.00 28.40 174 ARG A O 1
ATOM 1369 N N . LYS A 1 178 ? 6.492 44.397 20.017 1.00 28.26 175 LYS A N 1
ATOM 1370 C CA . LYS A 1 178 ? 7.549 44.993 20.849 1.00 29.71 175 LYS A CA 1
ATOM 1371 C C . LYS A 1 178 ? 8.501 45.883 20.063 1.00 28.69 175 LYS A C 1
ATOM 1372 O O . LYS A 1 178 ? 9.373 46.532 20.675 1.00 28.68 175 LYS A O 1
ATOM 1378 N N . ARG A 1 179 ? 8.328 45.912 18.736 1.00 28.28 176 ARG A N 1
ATOM 1379 C CA . ARG A 1 179 ? 9.249 46.585 17.833 1.00 27.97 176 ARG A CA 1
ATOM 1380 C C . ARG A 1 179 ? 8.453 47.616 16.998 1.00 28.27 176 ARG A C 1
ATOM 1381 O O . ARG A 1 179 ? 7.987 48.630 17.543 1.00 29.71 176 ARG A O 1
ATOM 1389 N N . ARG A 1 180 ? 8.268 47.389 15.696 1.00 26.60 177 ARG A N 1
ATOM 1390 C CA . ARG A 1 180 ? 7.645 48.402 14.858 1.00 28.42 177 ARG A CA 1
ATOM 1391 C C . ARG A 1 180 ? 6.354 47.864 14.237 1.00 27.95 177 ARG A C 1
ATOM 1392 O O . ARG A 1 180 ? 5.823 48.461 13.282 1.00 27.46 177 ARG A O 1
ATOM 1400 N N . LYS A 1 181 ? 5.874 46.746 14.801 1.00 24.88 178 LYS A N 1
ATOM 1401 C CA . LYS A 1 181 ? 4.491 46.269 14.533 1.00 24.19 178 LYS A CA 1
ATOM 1402 C C . LYS A 1 181 ? 4.328 45.882 13.068 1.00 26.18 178 LYS A C 1
ATOM 1403 O O . LYS A 1 181 ? 3.252 46.079 12.476 1.00 26.65 178 LYS A O 1
ATOM 1409 N N . HIS A 1 182 ? 5.386 45.265 12.490 1.00 25.18 179 HIS A N 1
ATOM 1410 C CA . HIS A 1 182 ? 5.298 44.875 11.090 1.00 26.83 179 HIS A CA 1
ATOM 1411 C C . HIS A 1 182 ? 5.927 43.519 10.860 1.00 26.62 179 HIS A C 1
ATOM 1412 O O . HIS A 1 182 ? 7.113 43.336 11.162 1.00 27.88 179 HIS A O 1
ATOM 1419 N N . VAL A 1 183 ? 5.124 42.565 10.344 1.00 24.87 180 VAL A N 1
ATOM 1420 C CA . VAL A 1 183 ? 5.600 41.229 10.023 1.00 24.20 180 VAL A CA 1
ATOM 1421 C C . VAL A 1 183 ? 5.550 40.996 8.508 1.00 24.52 180 VAL A C 1
ATOM 1422 O O . VAL A 1 183 ? 4.528 41.232 7.849 1.00 24.16 180 VAL A O 1
ATOM 1426 N N . VAL A 1 184 ? 6.655 40.487 7.956 1.00 24.64 181 VAL A N 1
ATOM 1427 C CA . VAL A 1 184 ? 6.615 39.956 6.600 1.00 23.49 181 VAL A CA 1
ATOM 1428 C C . VAL A 1 184 ? 6.759 38.434 6.751 1.00 24.00 181 VAL A C 1
ATOM 1429 O O . VAL A 1 184 ? 7.768 37.938 7.291 1.00 24.28 181 VAL A O 1
ATOM 1433 N N . SER A 1 185 ? 5.782 37.689 6.279 1.00 23.87 182 SER A N 1
ATOM 1434 C CA . SER A 1 185 ? 5.866 36.242 6.255 1.00 23.85 182 SER A CA 1
ATOM 1435 C C . SER A 1 185 ? 6.401 35.832 4.894 1.00 25.42 182 SER A C 1
ATOM 1436 O O . SER A 1 185 ? 5.985 36.365 3.848 1.00 24.13 182 SER A O 1
ATOM 1439 N N . VAL A 1 186 ? 7.327 34.865 4.902 1.00 23.49 183 VAL A N 1
ATOM 1440 C CA . VAL A 1 186 ? 8.009 34.456 3.651 1.00 22.32 183 VAL A CA 1
ATOM 1441 C C . VAL A 1 186 ? 7.737 33.004 3.268 1.00 23.41 183 VAL A C 1
ATOM 1442 O O . VAL A 1 186 ? 7.822 32.113 4.109 1.00 24.09 183 VAL A O 1
ATOM 1446 N N . ASP A 1 187 ? 7.427 32.734 1.984 1.00 24.17 184 ASP A N 1
ATOM 1447 C CA . ASP A 1 187 ? 6.968 31.422 1.573 1.00 25.20 184 ASP A CA 1
ATOM 1448 C C . ASP A 1 187 ? 7.360 31.265 0.108 1.00 25.15 184 ASP A C 1
ATOM 1449 O O . ASP A 1 187 ? 8.025 32.144 -0.475 1.00 25.94 184 ASP A O 1
ATOM 1454 N N . LYS A 1 188 ? 6.957 30.151 -0.483 1.00 24.69 185 LYS A N 1
ATOM 1455 C CA . LYS A 1 188 ? 7.065 30.010 -1.943 1.00 26.26 185 LYS A CA 1
ATOM 1456 C C . LYS A 1 188 ? 5.685 29.725 -2.495 1.00 26.08 185 LYS A C 1
ATOM 1457 O O . LYS A 1 188 ? 5.459 28.761 -3.242 1.00 28.60 185 LYS A O 1
ATOM 1463 N N . ALA A 1 189 ? 4.735 30.592 -2.130 1.00 26.06 186 ALA A N 1
ATOM 1464 C CA . ALA A 1 189 ? 3.304 30.310 -2.427 1.00 26.44 186 ALA A CA 1
ATOM 1465 C C . ALA A 1 189 ? 2.960 30.376 -3.893 1.00 28.86 186 ALA A C 1
ATOM 1466 O O . ALA A 1 189 ? 1.925 29.856 -4.285 1.00 29.46 186 ALA A O 1
ATOM 1468 N N . ASN A 1 190 ? 3.816 30.954 -4.725 1.00 29.02 187 ASN A N 1
ATOM 1469 C CA . ASN A 1 190 ? 3.480 30.952 -6.175 1.00 30.99 187 ASN A CA 1
ATOM 1470 C C . ASN A 1 190 ? 3.890 29.691 -6.909 1.00 32.01 187 ASN A C 1
ATOM 1471 O O . ASN A 1 190 ? 3.596 29.545 -8.099 1.00 32.55 187 ASN A O 1
ATOM 1476 N N . VAL A 1 191 ? 4.518 28.748 -6.203 1.00 29.07 188 VAL A N 1
ATOM 1477 C CA . VAL A 1 191 ? 4.928 27.489 -6.840 1.00 29.70 188 VAL A CA 1
ATOM 1478 C C . VAL A 1 191 ? 4.561 26.302 -5.988 1.00 29.56 188 VAL A C 1
ATOM 1479 O O . VAL A 1 191 ? 4.259 25.249 -6.529 1.00 29.83 188 VAL A O 1
ATOM 1483 N N . LEU A 1 192 ? 4.610 26.450 -4.655 1.00 27.15 189 LEU A N 1
ATOM 1484 C CA . LEU A 1 192 ? 4.489 25.254 -3.764 1.00 28.49 189 LEU A CA 1
ATOM 1485 C C . LEU A 1 192 ? 3.216 25.279 -2.901 1.00 28.17 189 LEU A C 1
ATOM 1486 O O . LEU A 1 192 ? 2.919 26.312 -2.277 1.00 27.63 189 LEU A O 1
ATOM 1491 N N . GLU A 1 193 ? 2.529 24.139 -2.856 1.00 28.87 190 GLU A N 1
ATOM 1492 C CA . GLU A 1 193 ? 1.414 23.874 -1.946 1.00 30.14 190 GLU A CA 1
ATOM 1493 C C . GLU A 1 193 ? 1.773 24.220 -0.493 1.00 28.55 190 GLU A C 1
ATOM 1494 O O . GLU A 1 193 ? 0.978 24.890 0.203 1.00 27.06 190 GLU A O 1
ATOM 1500 N N . VAL A 1 194 ? 2.962 23.841 -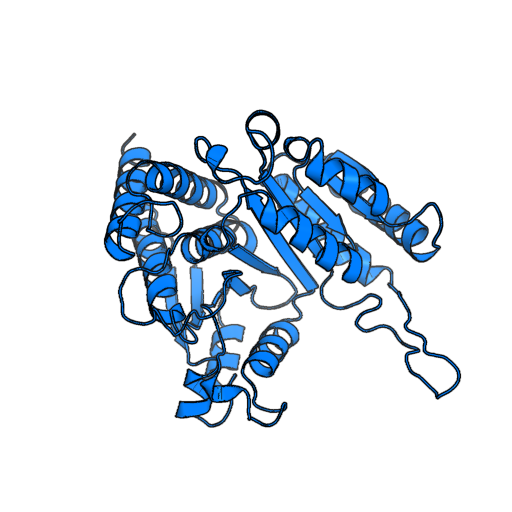0.004 1.00 27.09 191 VAL A N 1
ATOM 1501 C CA . VAL A 1 194 ? 3.345 24.220 1.376 1.00 27.91 191 VAL A CA 1
ATOM 1502 C C . VAL A 1 194 ? 3.390 25.743 1.530 1.00 26.98 191 VAL A C 1
ATOM 1503 O O . VAL A 1 194 ? 3.056 26.274 2.579 1.00 26.54 191 VAL A O 1
ATOM 1507 N N . GLY A 1 195 ? 3.787 26.453 0.463 1.00 27.05 192 GLY A N 1
ATOM 1508 C CA . GLY A 1 195 ? 3.896 27.912 0.518 1.00 25.25 192 GLY A CA 1
ATOM 1509 C C . GLY A 1 195 ? 2.458 28.489 0.597 1.00 27.11 192 GLY A C 1
ATOM 1510 O O . GLY A 1 195 ? 2.203 29.403 1.406 1.00 26.92 192 GLY A O 1
ATOM 1511 N N . GLU A 1 196 ? 1.543 28.015 -0.263 1.00 27.70 193 GLU A N 1
ATOM 1512 C CA . GLU A 1 196 ? 0.117 28.445 -0.209 1.00 28.48 193 GLU A CA 1
ATOM 1513 C C . GLU A 1 196 ? -0.504 28.229 1.178 1.00 28.81 193 GLU A C 1
ATOM 1514 O O . GLU A 1 196 ? -1.217 29.119 1.724 1.00 28.12 193 GLU A O 1
ATOM 1520 N N . PHE A 1 197 ? -0.281 27.036 1.713 1.00 26.51 194 PHE A N 1
ATOM 1521 C CA . PHE A 1 197 ? -0.764 26.630 3.040 1.00 27.36 194 PHE A CA 1
ATOM 1522 C C . PHE A 1 197 ? -0.185 27.513 4.141 1.00 25.24 194 PHE A C 1
ATOM 1523 O O . PHE A 1 197 ? -0.896 27.947 5.094 1.00 25.32 194 PHE A O 1
ATOM 1531 N N . TRP A 1 198 ? 1.114 27.799 4.047 1.00 24.51 195 TRP A N 1
ATOM 1532 C CA . TRP A 1 198 ? 1.806 28.632 5.035 1.00 24.67 195 TRP A CA 1
ATOM 1533 C C . TRP A 1 198 ? 1.141 30.019 4.985 1.00 26.10 195 TRP A C 1
ATOM 1534 O O . TRP A 1 198 ? 0.748 30.592 6.020 1.00 25.92 195 TRP A O 1
ATOM 1545 N N . ARG A 1 199 ? 0.968 30.538 3.784 1.00 23.72 196 ARG A N 1
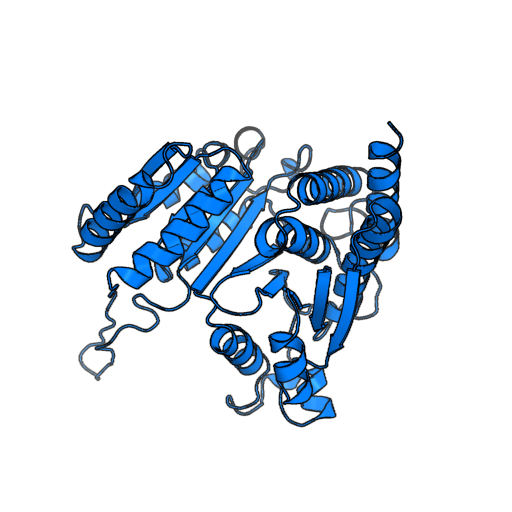ATOM 1546 C CA . ARG A 1 199 ? 0.461 31.915 3.641 1.00 25.84 196 ARG A CA 1
ATOM 1547 C C . ARG A 1 199 ? -0.940 32.068 4.196 1.00 26.73 196 ARG A C 1
ATOM 1548 O O . ARG A 1 199 ? -1.253 33.020 4.948 1.00 26.87 196 ARG A O 1
ATOM 1556 N N . LYS A 1 200 ? -1.808 31.136 3.824 1.00 27.65 197 LYS A N 1
ATOM 1557 C CA . LYS A 1 200 ? -3.192 31.218 4.334 1.00 29.82 197 LYS A CA 1
ATOM 1558 C C . LYS A 1 200 ? -3.278 31.050 5.847 1.00 28.76 197 LYS A C 1
ATOM 1559 O O . LYS A 1 200 ? -4.120 31.728 6.486 1.00 28.13 197 LYS A O 1
ATOM 1565 N N . THR A 1 201 ? -2.447 30.160 6.406 1.00 27.61 198 THR A N 1
ATOM 1566 C CA . THR A 1 201 ? -2.426 29.950 7.862 1.00 27.56 198 THR A CA 1
ATOM 1567 C C . THR A 1 201 ? -1.951 31.216 8.571 1.00 28.65 198 THR A C 1
ATOM 1568 O O . THR A 1 201 ? -2.579 31.647 9.562 1.00 26.35 198 THR A O 1
ATOM 1572 N N . VAL A 1 202 ? -0.846 31.817 8.089 1.00 27.52 199 VAL A N 1
ATOM 1573 C CA . VAL A 1 202 ? -0.352 33.023 8.720 1.00 26.99 199 VAL A CA 1
ATOM 1574 C C . VAL A 1 202 ? -1.359 34.154 8.622 1.00 27.15 199 VAL A C 1
ATOM 1575 O O . VAL A 1 202 ? -1.531 34.876 9.592 1.00 26.30 199 VAL A O 1
ATOM 1579 N N . GLU A 1 203 ? -1.989 34.332 7.456 1.00 26.17 200 GLU A N 1
ATOM 1580 C CA . GLU A 1 203 ? -3.050 35.337 7.327 1.00 29.08 200 GLU A CA 1
ATOM 1581 C C . GLU A 1 203 ? -4.163 35.116 8.376 1.00 29.88 200 GLU A C 1
ATOM 1582 O O . GLU A 1 203 ? -4.654 36.076 9.014 1.00 29.38 200 GLU A O 1
ATOM 1588 N N . GLU A 1 204 ? -4.574 33.864 8.566 1.00 29.45 201 GLU A N 1
ATOM 1589 C CA . GLU A 1 204 ? -5.629 33.565 9.536 1.00 30.68 201 GLU A CA 1
ATOM 1590 C C . GLU A 1 204 ? -5.155 33.881 10.954 1.00 29.90 201 GLU A C 1
ATOM 1591 O O . GLU A 1 204 ? -5.884 34.498 11.744 1.00 28.96 201 GLU A O 1
ATOM 1597 N N . VAL A 1 205 ? -3.917 33.483 11.289 1.00 27.63 202 VAL A N 1
ATOM 1598 C CA . VAL A 1 205 ? -3.429 33.764 12.634 1.00 27.70 202 VAL A CA 1
ATOM 1599 C C . VAL A 1 205 ? -3.362 35.273 12.872 1.00 27.82 202 VAL A C 1
ATOM 1600 O O . VAL A 1 205 ? -3.635 35.754 13.994 1.00 28.37 202 VAL A O 1
ATOM 1604 N N . GLY A 1 206 ? -2.976 36.002 11.819 1.00 26.19 203 GLY A N 1
ATOM 1605 C CA . GLY A 1 206 ? -2.794 37.454 11.889 1.00 26.24 203 GLY A CA 1
ATOM 1606 C C . GLY A 1 206 ? -4.037 38.223 12.333 1.00 28.12 203 GLY A C 1
ATOM 1607 O O . GLY A 1 206 ? -3.962 39.342 12.849 1.00 28.87 203 GLY A O 1
ATOM 1608 N N . ARG A 1 207 ? -5.197 37.619 12.135 1.00 27.83 204 ARG A N 1
ATOM 1609 C CA . ARG A 1 207 ? -6.470 38.272 12.520 1.00 28.70 204 ARG A CA 1
ATOM 1610 C C . ARG A 1 207 ? -6.591 38.467 14.031 1.00 29.38 204 ARG A C 1
ATOM 1611 O O . ARG A 1 207 ? -7.256 39.388 14.488 1.00 30.54 204 ARG A O 1
ATOM 1619 N N . GLY A 1 208 ? -5.864 37.654 14.782 1.00 28.59 205 GLY A N 1
ATOM 1620 C CA . GLY A 1 208 ? -5.757 37.798 16.257 1.00 29.71 205 GLY A CA 1
ATOM 1621 C C . GLY A 1 208 ? -4.801 38.909 16.721 1.00 29.24 205 GLY A C 1
ATOM 1622 O O . GLY A 1 208 ? -4.730 39.190 17.926 1.00 30.60 205 GLY A O 1
ATOM 1623 N N . TYR A 1 209 ? -4.141 39.596 15.785 1.00 27.53 206 TYR A N 1
ATOM 1624 C CA . TYR A 1 209 ? -3.108 40.603 16.110 1.00 27.85 206 TYR A CA 1
ATOM 1625 C C . TYR A 1 209 ? -3.415 41.857 15.263 1.00 29.90 206 TYR A C 1
ATOM 1626 O O . TYR A 1 209 ? -2.610 42.202 14.390 1.00 29.25 206 TYR A O 1
ATOM 1635 N N . PRO A 1 210 ? -4.587 42.508 15.471 1.00 32.42 207 PRO A N 1
ATOM 1636 C CA . PRO A 1 210 ? -5.004 43.592 14.587 1.00 33.38 207 PRO A CA 1
ATOM 1637 C C . PRO A 1 210 ? -4.075 44.821 14.677 1.00 32.72 207 PRO A C 1
ATOM 1638 O O . PRO A 1 210 ? -4.132 45.694 13.789 1.00 33.22 207 PRO A O 1
ATOM 1642 N N . ASP A 1 211 ? -3.276 44.862 15.736 1.00 31.70 208 ASP A N 1
ATOM 1643 C CA . ASP A 1 211 ? -2.297 45.914 15.992 1.00 31.41 208 ASP A CA 1
ATOM 1644 C C . ASP A 1 211 ? -0.973 45.685 15.213 1.00 31.27 208 ASP A C 1
ATOM 1645 O O . ASP A 1 211 ? -0.075 46.532 15.278 1.00 29.92 208 ASP A O 1
ATOM 1650 N N . VAL A 1 212 ? -0.866 44.558 14.487 1.00 29.09 209 VAL A N 1
ATOM 1651 C CA . VAL A 1 212 ? 0.380 44.232 13.744 1.00 27.77 209 VAL A CA 1
ATOM 1652 C C . VAL A 1 212 ? 0.045 44.132 12.243 1.00 29.25 209 VAL A C 1
ATOM 1653 O O . VAL A 1 212 ? -0.900 43.423 11.833 1.00 27.98 209 VAL A O 1
ATOM 1657 N N . ALA A 1 213 ? 0.798 44.887 11.440 1.00 28.49 210 ALA A N 1
ATOM 1658 C CA . ALA A 1 213 ? 0.624 44.820 9.967 1.00 28.80 210 ALA A CA 1
ATOM 1659 C C . ALA A 1 213 ? 1.286 43.548 9.438 1.00 27.97 210 ALA A C 1
ATOM 1660 O O . ALA A 1 213 ? 2.312 43.090 9.988 1.00 26.12 210 ALA A O 1
ATOM 1662 N N . LEU A 1 214 ? 0.674 42.937 8.423 1.00 27.36 211 LEU A N 1
ATOM 1663 C CA . LEU A 1 214 ? 1.182 41.672 7.874 1.00 27.30 211 LEU A CA 1
ATOM 1664 C C . LEU A 1 214 ? 1.310 41.795 6.340 1.00 26.94 211 LEU A C 1
ATOM 1665 O O . LEU A 1 214 ? 0.378 42.239 5.661 1.00 26.54 211 LEU A O 1
ATOM 1670 N N . GLU A 1 215 ? 2.459 41.385 5.791 1.00 25.19 212 GLU A N 1
ATOM 1671 C CA . GLU A 1 215 ? 2.663 41.366 4.307 1.00 27.06 212 GLU A CA 1
ATOM 1672 C C . GLU A 1 215 ? 3.326 40.038 4.024 1.00 26.63 212 GLU A C 1
ATOM 1673 O O . GLU A 1 215 ? 3.900 39.435 4.939 1.00 25.82 212 GLU A O 1
ATOM 1684 N N . HIS A 1 216 ? 3.216 39.562 2.780 1.00 27.05 213 HIS A N 1
ATOM 1685 C CA . HIS A 1 216 ? 3.787 38.262 2.398 1.00 28.40 213 HIS A CA 1
ATOM 1686 C C . HIS A 1 216 ? 4.801 38.490 1.274 1.00 29.03 213 HIS A C 1
ATOM 1687 O O . HIS A 1 216 ? 4.563 39.291 0.355 1.00 29.12 213 HIS A O 1
ATOM 1694 N N . GLN A 1 217 ? 5.919 37.764 1.315 1.00 27.52 214 GLN A N 1
ATOM 1695 C CA . GLN A 1 217 ? 6.917 37.893 0.249 1.00 26.14 214 GLN A CA 1
ATOM 1696 C C . GLN A 1 217 ? 7.420 36.498 -0.093 1.00 26.86 214 GLN A C 1
ATOM 1697 O O . GLN A 1 217 ? 7.436 35.625 0.768 1.00 26.75 214 GLN A O 1
ATOM 1703 N N . TYR A 1 218 ? 7.851 36.299 -1.347 1.00 26.35 215 TYR A N 1
ATOM 1704 C CA . TYR A 1 218 ? 8.436 35.002 -1.716 1.00 25.78 215 TYR A CA 1
ATOM 1705 C C . TYR A 1 218 ? 9.875 34.980 -1.288 1.00 25.00 215 TYR A C 1
ATOM 1706 O O . TYR A 1 218 ? 10.535 36.009 -1.207 1.00 25.42 215 TYR A O 1
ATOM 1715 N N . VAL A 1 219 ? 10.388 33.777 -0.993 1.00 25.49 216 VAL A N 1
ATOM 1716 C CA . VAL A 1 219 ? 11.738 33.665 -0.468 1.00 25.17 216 VAL A CA 1
ATOM 1717 C C . VAL A 1 219 ? 12.802 34.168 -1.435 1.00 25.72 216 VAL A C 1
ATOM 1718 O O . VAL A 1 219 ? 13.776 34.811 -1.005 1.00 26.91 216 VAL A O 1
ATOM 1722 N N . ASP A 1 220 ? 12.614 33.918 -2.731 1.00 26.56 217 ASP A N 1
ATOM 1723 C CA . ASP A 1 220 ? 13.560 34.442 -3.740 1.00 29.13 217 ASP A CA 1
ATOM 1724 C C . ASP A 1 220 ? 13.527 36.006 -3.813 1.00 27.97 217 ASP A C 1
ATOM 1725 O O . ASP A 1 220 ? 14.562 36.652 -3.972 1.00 28.69 217 ASP A O 1
ATOM 1730 N N . ALA A 1 221 ? 12.330 36.593 -3.734 1.00 25.85 218 ALA A N 1
ATOM 1731 C CA . ALA A 1 221 ? 12.261 38.047 -3.698 1.00 25.18 218 ALA A CA 1
ATOM 1732 C C . ALA A 1 221 ? 12.958 38.578 -2.431 1.00 26.04 218 ALA A C 1
ATOM 1733 O O . ALA A 1 221 ? 13.688 39.607 -2.452 1.00 27.12 218 ALA A O 1
ATOM 1735 N N . MET A 1 222 ? 12.784 37.878 -1.319 1.00 25.37 219 MET A N 1
ATOM 1736 C CA . MET A 1 222 ? 13.402 38.297 -0.048 1.00 26.89 219 MET A CA 1
ATOM 1737 C C . MET A 1 222 ? 14.908 38.283 -0.090 1.00 26.97 219 MET A C 1
ATOM 1738 O O . MET A 1 222 ? 15.535 39.109 0.563 1.00 27.59 219 MET A O 1
ATOM 1743 N N . ALA A 1 223 ? 15.501 37.371 -0.865 1.00 26.97 220 ALA A N 1
ATOM 1744 C CA . ALA A 1 223 ? 16.963 37.387 -1.021 1.00 27.33 220 ALA A CA 1
ATOM 1745 C C . ALA A 1 223 ? 17.366 38.668 -1.773 1.00 29.48 220 ALA A C 1
ATOM 1746 O O . ALA A 1 223 ? 18.449 39.227 -1.521 1.00 32.16 220 ALA A O 1
ATOM 1748 N N . MET A 1 224 ? 16.501 39.162 -2.657 1.00 26.61 221 MET A N 1
ATOM 1749 C CA . MET A 1 224 ? 16.788 40.466 -3.292 1.00 27.70 221 MET A CA 1
ATOM 1750 C C . MET A 1 224 ? 16.654 41.621 -2.259 1.00 27.25 221 MET A C 1
ATOM 1751 O O . MET A 1 224 ? 17.546 42.486 -2.140 1.00 27.41 221 MET A O 1
ATOM 1756 N N . HIS A 1 225 ? 15.526 41.623 -1.561 1.00 26.44 222 HIS A N 1
ATOM 1757 C CA . HIS A 1 225 ? 15.192 42.766 -0.659 1.00 27.47 222 HIS A CA 1
ATOM 1758 C C . HIS A 1 225 ? 16.124 42.936 0.528 1.00 26.35 222 HIS A C 1
ATOM 1759 O O . HIS A 1 225 ? 16.365 44.078 0.937 1.00 27.04 222 HIS A O 1
ATOM 1766 N N . LEU A 1 226 ? 16.622 41.823 1.086 1.00 25.25 223 LEU A N 1
ATOM 1767 C CA . LEU A 1 226 ? 17.579 41.910 2.205 1.00 24.76 223 LEU A CA 1
ATOM 1768 C C . LEU A 1 226 ? 18.934 42.493 1.812 1.00 25.10 223 LEU A C 1
ATOM 1769 O O . LEU A 1 226 ? 19.670 42.894 2.670 1.00 24.68 223 LEU A O 1
ATOM 1774 N N . VAL A 1 227 ? 19.245 42.567 0.520 1.00 23.83 224 VAL A N 1
ATOM 1775 C CA . VAL A 1 227 ? 20.448 43.251 0.083 1.00 24.71 224 VAL A CA 1
ATOM 1776 C C . VAL A 1 227 ? 20.138 44.657 -0.435 1.00 26.36 224 VAL A C 1
ATOM 1777 O O . VAL A 1 227 ? 20.916 45.600 -0.156 1.00 28.19 224 VAL A O 1
ATOM 1781 N N . ARG A 1 228 ? 19.010 44.811 -1.160 1.00 27.63 225 ARG A N 1
ATOM 1782 C CA . ARG A 1 228 ? 18.715 46.139 -1.771 1.00 28.70 225 ARG A CA 1
ATOM 1783 C C . ARG A 1 228 ? 18.051 47.157 -0.803 1.00 29.38 225 ARG A C 1
ATOM 1784 O O . ARG A 1 228 ? 18.273 48.360 -0.932 1.00 29.62 225 ARG A O 1
ATOM 1792 N N . SER A 1 229 ? 17.210 46.672 0.103 1.00 29.18 226 SER A N 1
ATOM 1793 C CA . SER A 1 229 ? 16.525 47.565 1.053 1.00 29.37 226 SER A CA 1
ATOM 1794 C C . SER A 1 229 ? 16.190 46.854 2.365 1.00 27.53 226 SER A C 1
ATOM 1795 O O . SER A 1 229 ? 15.033 46.830 2.805 1.00 27.51 226 SER A O 1
ATOM 1798 N N . PRO A 1 230 ? 17.209 46.308 3.029 1.00 25.27 227 PRO A N 1
ATOM 1799 C CA . PRO A 1 230 ? 16.949 45.638 4.301 1.00 25.33 227 PRO A CA 1
ATOM 1800 C C . PRO A 1 230 ? 16.356 46.561 5.379 1.00 25.82 227 PRO A C 1
ATOM 1801 O O . PRO A 1 230 ? 15.721 46.041 6.277 1.00 25.83 227 PRO A O 1
ATOM 1805 N N . ALA A 1 231 ? 16.619 47.867 5.315 1.00 26.10 228 ALA A N 1
ATOM 1806 C CA . ALA A 1 231 ? 16.167 48.795 6.385 1.00 27.30 228 ALA A CA 1
ATOM 1807 C C . ALA A 1 231 ? 14.620 48.834 6.334 1.00 29.99 228 ALA A C 1
ATOM 1808 O O . ALA A 1 231 ? 13.997 49.374 7.252 1.00 29.52 228 ALA A O 1
ATOM 1810 N N . ARG A 1 232 ? 14.016 48.216 5.317 1.00 30.19 229 ARG A N 1
ATOM 1811 C CA . ARG A 1 232 ? 12.533 48.312 5.159 1.00 32.79 229 ARG A CA 1
ATOM 1812 C C . ARG A 1 232 ? 11.796 47.314 6.056 1.00 32.13 229 ARG A C 1
ATOM 1813 O O . ARG A 1 232 ? 10.572 47.473 6.298 1.00 33.27 229 ARG A O 1
ATOM 1821 N N . PHE A 1 233 ? 12.522 46.339 6.606 1.00 26.63 230 PHE A N 1
ATOM 1822 C CA . PHE A 1 233 ? 11.899 45.255 7.388 1.00 26.55 230 PHE A CA 1
ATOM 1823 C C . PHE A 1 233 ? 11.941 45.500 8.858 1.00 25.53 230 PHE A C 1
ATOM 1824 O O . PHE A 1 233 ? 12.821 46.202 9.359 1.00 26.64 230 PHE A O 1
ATOM 1832 N N . ASP A 1 234 ? 10.984 44.865 9.538 1.00 24.72 231 ASP A N 1
ATOM 1833 C CA . ASP A 1 234 ? 10.982 44.866 10.996 1.00 23.99 231 ASP A CA 1
ATOM 1834 C C . ASP A 1 234 ? 11.088 43.397 11.414 1.00 24.81 231 ASP A C 1
ATOM 1835 O O . ASP A 1 234 ? 12.207 42.922 11.748 1.00 26.02 231 ASP A O 1
ATOM 1840 N N . VAL A 1 235 ? 9.965 42.665 11.367 1.00 23.42 232 VAL A N 1
ATOM 1841 C CA . VAL A 1 235 ? 10.017 41.258 11.708 1.00 23.40 232 VAL A CA 1
ATOM 1842 C C . VAL A 1 235 ? 9.786 40.418 10.453 1.00 23.78 232 VAL A C 1
ATOM 1843 O O . VAL A 1 235 ? 8.943 40.768 9.643 1.00 23.43 232 VAL A O 1
ATOM 1847 N N . VAL A 1 236 ? 10.502 39.291 10.310 1.00 21.62 233 VAL A N 1
ATOM 1848 C CA . VAL A 1 236 ? 10.314 38.420 9.143 1.00 23.02 233 VAL A CA 1
ATOM 1849 C C . VAL A 1 236 ? 10.107 36.990 9.670 1.00 24.50 233 VAL A C 1
ATOM 1850 O O . VAL A 1 236 ? 10.836 36.582 10.555 1.00 26.45 233 VAL A O 1
ATOM 1854 N N . VAL A 1 237 ? 9.103 36.238 9.229 1.00 23.19 234 VAL A N 1
ATOM 1855 C CA . VAL A 1 237 ? 8.895 34.902 9.788 1.00 22.77 234 VAL A CA 1
ATOM 1856 C C . VAL A 1 237 ? 8.806 33.915 8.650 1.00 23.53 234 VAL A C 1
ATOM 1857 O O . VAL A 1 237 ? 8.274 34.249 7.570 1.00 23.36 234 VAL A O 1
ATOM 1861 N N . THR A 1 238 ? 9.381 32.714 8.825 1.00 23.38 235 THR A N 1
ATOM 1862 C CA . THR A 1 238 ? 9.393 31.779 7.730 1.00 24.88 235 THR A CA 1
ATOM 1863 C C . THR A 1 238 ? 9.698 30.381 8.269 1.00 25.45 235 THR A C 1
ATOM 1864 O O . THR A 1 238 ? 9.926 30.227 9.479 1.00 24.65 235 THR A O 1
ATOM 1868 N N . GLY A 1 239 ? 9.671 29.401 7.363 1.00 25.11 236 GLY A N 1
ATOM 1869 C CA . GLY A 1 239 ? 9.912 28.000 7.668 1.00 24.34 236 GLY A CA 1
ATOM 1870 C C . GLY A 1 239 ? 11.406 27.737 7.930 1.00 25.89 236 GLY A C 1
ATOM 1871 O O . GLY A 1 239 ? 12.218 28.651 7.891 1.00 23.97 236 GLY A O 1
ATOM 1872 N N . ASN A 1 240 ? 11.734 26.487 8.238 1.00 24.13 237 ASN A N 1
ATOM 1873 C CA . ASN A 1 240 ? 13.043 26.150 8.814 1.00 24.72 237 ASN A CA 1
ATOM 1874 C C . ASN A 1 240 ? 14.169 26.381 7.775 1.00 25.31 237 ASN A C 1
ATOM 1875 O O . ASN A 1 240 ? 15.100 27.167 8.026 1.00 25.32 237 ASN A O 1
ATOM 1880 N N . ILE A 1 241 ? 14.054 25.740 6.615 1.00 25.14 238 ILE A N 1
ATOM 1881 C CA . ILE A 1 241 ? 15.186 25.893 5.649 1.00 25.34 238 ILE A CA 1
ATOM 1882 C C . ILE A 1 241 ? 15.243 27.351 5.114 1.00 25.63 238 ILE A C 1
ATOM 1883 O O . ILE A 1 241 ? 16.325 27.921 4.996 1.00 24.70 238 ILE A O 1
ATOM 1888 N N . PHE A 1 242 ? 14.098 27.959 4.783 1.00 23.24 239 PHE A N 1
ATOM 1889 C CA . PHE A 1 242 ? 14.172 29.330 4.313 1.00 23.68 239 PHE A CA 1
ATO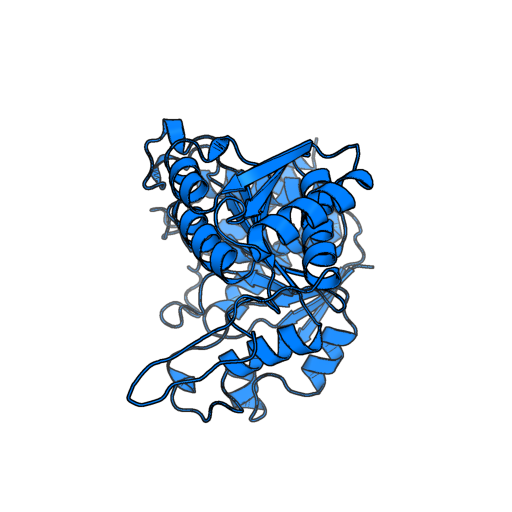M 1890 C C . PHE A 1 242 ? 14.698 30.232 5.397 1.00 22.99 239 PHE A C 1
ATOM 1891 O O . PHE A 1 242 ? 15.370 31.226 5.106 1.00 24.54 239 PHE A O 1
ATOM 1899 N N . GLY A 1 243 ? 14.349 29.946 6.665 1.00 22.51 240 GLY A N 1
ATOM 1900 C CA . GLY A 1 243 ? 14.823 30.775 7.743 1.00 22.64 240 GLY A CA 1
ATOM 1901 C C . GLY A 1 243 ? 16.307 30.612 7.987 1.00 22.27 240 GLY A C 1
ATOM 1902 O O . GLY A 1 243 ? 16.993 31.566 8.326 1.00 23.44 240 GLY A O 1
ATOM 1903 N N . ASP A 1 244 ? 16.786 29.390 7.810 1.00 23.00 241 ASP A N 1
ATOM 1904 C CA . ASP A 1 244 ? 18.242 29.146 7.945 1.00 24.07 241 ASP A CA 1
ATOM 1905 C C . ASP A 1 244 ? 18.961 29.989 6.893 1.00 24.22 241 ASP A C 1
ATOM 1906 O O . ASP A 1 244 ? 19.919 30.684 7.203 1.00 25.20 241 ASP A O 1
ATOM 1911 N N . ILE A 1 245 ? 18.503 29.918 5.633 1.00 23.24 242 ILE A N 1
ATOM 1912 C CA . ILE A 1 245 ? 19.107 30.737 4.565 1.00 24.99 242 ILE A CA 1
ATOM 1913 C C . ILE A 1 245 ? 18.973 32.245 4.797 1.00 24.30 242 ILE A C 1
ATOM 1914 O O . ILE A 1 245 ? 19.971 32.963 4.742 1.00 24.84 242 ILE A O 1
ATOM 1919 N N . LEU A 1 246 ? 17.763 32.749 5.069 1.00 24.00 243 LEU A N 1
ATOM 1920 C CA . LEU A 1 246 ? 17.631 34.193 5.221 1.00 23.59 243 LEU A CA 1
ATOM 1921 C C . LEU A 1 246 ? 18.246 34.754 6.512 1.00 23.34 243 LEU A C 1
ATOM 1922 O O . LEU A 1 246 ? 18.708 35.925 6.544 1.00 25.72 243 LEU A O 1
ATOM 1927 N N . SER A 1 247 ? 18.254 33.946 7.576 1.00 23.01 244 SER A N 1
ATOM 1928 C CA . SER A 1 247 ? 18.886 34.419 8.773 1.00 24.55 244 SER A CA 1
ATOM 1929 C C . SER A 1 247 ? 20.387 34.559 8.515 1.00 24.42 244 SER A C 1
ATOM 1930 O O . SER A 1 247 ? 21.056 35.507 9.010 1.00 24.47 244 SER A O 1
ATOM 1933 N N . ASP A 1 248 ? 20.948 33.597 7.780 1.00 24.25 245 ASP A N 1
ATOM 1934 C CA . ASP A 1 248 ? 22.395 33.709 7.452 1.00 24.70 245 ASP A CA 1
ATOM 1935 C C . ASP A 1 248 ? 22.710 34.911 6.552 1.00 25.28 245 ASP A C 1
ATOM 1936 O O . ASP A 1 248 ? 23.761 35.588 6.719 1.00 25.94 245 ASP A O 1
ATOM 1941 N N . LEU A 1 249 ? 21.797 35.166 5.620 1.00 25.74 246 LEU A N 1
ATOM 1942 C CA . LEU A 1 249 ? 21.925 36.335 4.753 1.00 26.52 246 LEU A CA 1
ATOM 1943 C C . LEU A 1 249 ? 21.885 37.625 5.628 1.00 25.88 246 LEU A C 1
ATOM 1944 O O . LEU A 1 249 ? 22.804 38.456 5.537 1.00 25.80 246 LEU A O 1
ATOM 1949 N N . ALA A 1 250 ? 20.851 37.775 6.469 1.00 25.30 247 ALA A N 1
ATOM 1950 C CA . ALA A 1 250 ? 20.741 38.965 7.360 1.00 25.73 247 ALA A CA 1
ATOM 1951 C C . ALA A 1 250 ? 21.959 39.113 8.279 1.00 26.19 247 ALA A C 1
ATOM 1952 O O . ALA A 1 250 ? 22.443 40.252 8.532 1.00 25.00 247 ALA A O 1
ATOM 1954 N N . SER A 1 251 ? 22.520 37.960 8.707 1.00 25.24 248 SER A N 1
ATOM 1955 C CA . SER A 1 251 ? 23.614 37.959 9.705 1.00 26.09 248 SER A CA 1
ATOM 1956 C C . SER A 1 251 ? 24.867 38.634 9.202 1.00 26.58 248 SER A C 1
ATOM 1957 O O . SER A 1 251 ? 25.693 39.093 10.009 1.00 25.94 248 SER A O 1
ATOM 1960 N N . VAL A 1 252 ? 25.039 38.725 7.883 1.00 25.50 249 VAL A N 1
ATOM 1961 C CA . VAL A 1 252 ? 26.276 39.359 7.379 1.00 27.10 249 VAL A CA 1
ATOM 1962 C C . VAL A 1 252 ? 26.111 40.878 7.167 1.00 26.90 249 VAL A C 1
ATOM 1963 O O . VAL A 1 252 ? 27.059 41.573 6.940 1.00 26.39 249 VAL A O 1
ATOM 1967 N N . LEU A 1 253 ? 24.886 41.388 7.280 1.00 26.09 250 LEU A N 1
ATOM 1968 C CA . LEU A 1 253 ? 24.673 42.825 6.997 1.00 26.95 250 LEU A CA 1
ATOM 1969 C C . LEU A 1 253 ? 25.371 43.745 8.000 1.00 27.37 250 LEU A C 1
ATOM 1970 O O . LEU A 1 253 ? 25.882 44.773 7.577 1.00 31.21 250 LEU A O 1
ATOM 1975 N N . PRO A 1 254 ? 25.434 43.381 9.320 1.00 27.28 251 PRO A N 1
ATOM 1976 C CA . PRO A 1 254 ? 26.149 44.273 10.209 1.00 28.24 251 PRO A CA 1
ATOM 1977 C C . PRO A 1 254 ? 27.661 44.204 10.017 1.00 31.65 251 PRO A C 1
ATOM 1978 O O . PRO A 1 254 ? 28.365 45.091 10.486 1.00 30.99 251 PRO A O 1
ATOM 1982 N N . GLY A 1 255 ? 28.146 43.193 9.296 1.00 31.64 252 GLY A N 1
ATOM 1983 C CA . GLY A 1 255 ? 29.612 43.055 9.101 1.00 32.55 252 GLY A CA 1
ATOM 1984 C C . GLY A 1 255 ? 30.435 42.638 10.319 1.00 34.90 252 GLY A C 1
ATOM 1985 O O . GLY A 1 255 ? 31.642 42.846 10.319 1.00 35.54 252 GLY A O 1
ATOM 1986 N N . SER A 1 256 ? 29.828 42.066 11.371 1.00 34.31 253 SER A N 1
ATOM 1987 C CA . SER A 1 256 ? 30.612 41.566 12.513 1.00 35.90 253 SER A CA 1
ATOM 1988 C C . SER A 1 256 ? 29.869 40.513 13.309 1.00 35.55 253 SER A C 1
ATOM 1989 O O . SER A 1 256 ? 28.806 40.752 13.923 1.00 30.96 253 SER A O 1
ATOM 1992 N N . LEU A 1 257 ? 30.476 39.330 13.336 1.00 35.86 254 LEU A N 1
ATOM 1993 C CA . LEU A 1 257 ? 29.942 38.201 14.084 1.00 35.40 254 LEU A CA 1
ATOM 1994 C C . LEU A 1 257 ? 29.726 38.486 15.561 1.00 35.61 254 LEU A C 1
ATOM 1995 O O . LEU A 1 257 ? 28.745 38.004 16.152 1.00 36.96 254 LEU A O 1
ATOM 2000 N N . GLY A 1 258 ? 30.617 39.269 16.173 1.00 32.83 255 GLY A N 1
ATOM 2001 C CA . GLY A 1 258 ? 30.495 39.550 17.629 1.00 32.72 255 GLY A CA 1
ATOM 2002 C C . GLY A 1 258 ? 29.296 40.410 17.977 1.00 32.53 255 GLY A C 1
ATOM 2003 O O . GLY A 1 258 ? 29.071 40.729 19.151 1.00 32.48 255 GLY A O 1
ATOM 2004 N N . LEU A 1 259 ? 28.521 40.813 16.974 1.00 29.84 256 LEU A N 1
ATOM 2005 C CA . LEU A 1 259 ? 27.433 41.701 17.333 1.00 30.72 256 LEU A CA 1
ATOM 2006 C C . LEU A 1 259 ? 26.131 40.910 17.372 1.00 32.97 256 LEU A C 1
ATOM 2007 O O . LEU A 1 259 ? 25.023 41.543 17.441 1.00 38.03 256 LEU A O 1
ATOM 2012 N N . LEU A 1 260 ? 26.185 39.588 17.158 1.00 26.86 257 LEU A N 1
ATOM 2013 C CA . LEU A 1 260 ? 24.871 38.909 16.874 1.00 24.04 257 LEU A CA 1
ATOM 2014 C C . LEU A 1 260 ? 24.430 38.013 18.037 1.00 23.59 257 LEU A C 1
ATOM 2015 O O . LEU A 1 260 ? 25.117 37.015 18.324 1.00 22.82 257 LEU A O 1
ATOM 2020 N N . PRO A 1 261 ? 23.229 38.294 18.616 1.00 23.35 258 PRO A N 1
ATOM 2021 C CA . PRO A 1 261 ? 22.613 37.407 19.580 1.00 23.43 258 PRO A CA 1
ATOM 2022 C C . PRO A 1 261 ? 21.563 36.456 18.956 1.00 23.72 258 PRO A C 1
ATOM 2023 O O . PRO A 1 261 ? 21.182 36.636 17.789 1.00 23.88 258 PRO A O 1
ATOM 2027 N N . SER A 1 262 ? 21.178 35.440 19.715 1.00 23.80 259 SER A N 1
ATOM 2028 C CA . SER A 1 262 ? 20.110 34.499 19.292 1.00 24.37 259 SER A CA 1
ATOM 2029 C C . SER A 1 262 ? 19.180 34.189 20.452 1.00 23.60 259 SER A C 1
ATOM 2030 O O . SER A 1 262 ? 19.624 34.063 21.605 1.00 23.01 259 SER A O 1
ATOM 2033 N N . ALA A 1 263 ? 17.856 34.039 20.153 1.00 22.34 260 ALA A N 1
ATOM 2034 C CA . ALA A 1 263 ? 16.928 33.538 21.159 1.00 22.45 260 ALA A CA 1
ATOM 2035 C C . ALA A 1 263 ? 16.178 32.345 20.553 1.00 22.33 260 ALA A C 1
ATOM 2036 O O . ALA A 1 263 ? 15.878 32.348 19.351 1.00 23.82 260 ALA A O 1
ATOM 2038 N N . SER A 1 264 ? 15.951 31.287 21.342 1.00 22.64 261 SER A N 1
ATOM 2039 C CA . SER A 1 264 ? 15.132 30.133 20.928 1.00 22.41 261 SER A CA 1
ATOM 2040 C C . SER A 1 264 ? 14.016 30.020 21.924 1.00 23.17 261 SER A C 1
ATOM 2041 O O . SER A 1 264 ? 14.248 29.929 23.162 1.00 22.66 261 SER A O 1
ATOM 2044 N N . LEU A 1 265 ? 12.787 30.079 21.387 1.00 23.55 262 LEU A N 1
ATOM 2045 C CA . LEU A 1 265 ? 11.581 30.220 22.224 1.00 23.96 262 LEU A CA 1
ATOM 2046 C C . LEU A 1 265 ? 10.686 29.011 21.951 1.00 23.69 262 LEU A C 1
ATOM 2047 O O . LEU A 1 265 ? 10.658 28.498 20.824 1.00 24.39 262 LEU A O 1
ATOM 2052 N N . GLY A 1 266 ? 9.990 28.536 22.979 1.00 21.87 263 G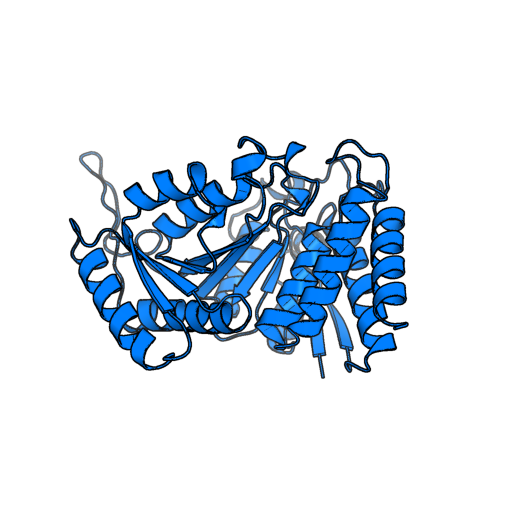LY A N 1
ATOM 2053 C CA . GLY A 1 266 ? 8.930 27.519 22.729 1.00 22.76 263 GLY A CA 1
ATOM 2054 C C . GLY A 1 266 ? 8.181 27.205 24.011 1.00 25.87 263 GLY A C 1
ATOM 2055 O O . GLY A 1 266 ? 7.940 28.088 24.837 1.00 25.73 263 GLY A O 1
ATOM 2056 N N . ARG A 1 267 ? 7.907 25.926 24.233 1.00 25.17 264 ARG A N 1
ATOM 2057 C CA . ARG A 1 267 ? 7.095 25.561 25.375 1.00 25.52 264 ARG A CA 1
ATOM 2058 C C . ARG A 1 267 ? 7.787 25.646 26.701 1.00 26.74 264 ARG A C 1
ATOM 2059 O O . ARG A 1 267 ? 7.120 25.949 27.728 1.00 27.11 264 ARG A O 1
ATOM 2067 N N . GLY A 1 268 ? 9.091 25.301 26.720 1.00 25.07 265 GLY A N 1
ATOM 2068 C CA . GLY A 1 268 ? 9.831 25.244 27.988 1.00 25.43 265 GLY A CA 1
ATOM 2069 C C . GLY A 1 268 ? 10.615 26.505 28.235 1.00 26.97 265 GLY A C 1
ATOM 2070 O O . GLY A 1 268 ? 10.197 27.613 27.846 1.00 26.90 265 GLY A O 1
ATOM 2071 N N . THR A 1 269 ? 11.787 26.341 28.856 1.00 25.68 266 THR A N 1
ATOM 2072 C CA . THR A 1 269 ? 12.580 27.495 29.217 1.00 26.06 266 THR A CA 1
ATOM 2073 C C . THR A 1 269 ? 13.309 28.021 27.977 1.00 24.00 266 THR A C 1
ATOM 2074 O O . THR A 1 269 ? 14.021 27.249 27.323 1.00 22.55 266 THR A O 1
ATOM 2078 N N . PRO A 1 270 ? 13.164 29.346 27.658 1.00 24.58 267 PRO A N 1
ATOM 2079 C CA . PRO A 1 270 ? 13.730 29.918 26.435 1.00 23.05 267 PRO A CA 1
ATOM 2080 C C . PRO A 1 270 ? 15.271 30.119 26.637 1.00 22.96 267 PRO A C 1
ATOM 2081 O O . PRO A 1 270 ? 15.738 30.273 27.758 1.00 22.26 267 PRO A O 1
ATOM 2085 N N . VAL A 1 271 ? 15.992 29.980 25.555 1.00 21.86 268 VAL A N 1
ATOM 2086 C CA . VAL A 1 271 ? 17.485 29.939 25.592 1.00 22.23 268 VAL A CA 1
ATOM 2087 C C . VAL A 1 271 ? 18.020 31.122 24.813 1.00 22.63 268 VAL A C 1
ATOM 2088 O O . VAL A 1 271 ? 17.671 31.333 23.609 1.00 23.51 268 VAL A O 1
ATOM 2092 N N . PHE A 1 272 ? 18.922 31.882 25.434 1.00 22.04 269 PHE A N 1
ATOM 2093 C CA . PHE A 1 272 ? 19.475 33.067 24.823 1.00 21.90 269 PHE A CA 1
ATOM 2094 C C . PHE A 1 272 ? 20.993 32.884 24.745 1.00 22.11 269 PHE A C 1
ATOM 2095 O O . PHE A 1 272 ? 21.574 32.566 25.732 1.00 22.13 269 PHE A O 1
ATOM 2103 N N . GLU A 1 273 ? 21.582 33.095 23.587 1.00 21.67 270 GLU A N 1
ATOM 2104 C CA . GLU A 1 273 ? 23.043 32.734 23.403 1.00 21.29 270 GLU A CA 1
ATOM 2105 C C . GLU A 1 273 ? 23.625 33.571 22.310 1.00 23.14 270 GLU A C 1
ATOM 2106 O O . GLU A 1 273 ? 22.911 34.129 21.478 1.00 24.10 270 GLU A O 1
ATOM 2112 N N . PRO A 1 274 ? 24.975 33.659 22.257 1.00 24.00 271 PRO A N 1
ATOM 2113 C CA . PRO A 1 274 ? 25.573 34.368 21.120 1.00 22.88 271 PRO A CA 1
ATOM 2114 C C . PRO A 1 274 ? 25.530 33.504 19.902 1.00 22.76 271 PRO A C 1
ATOM 2115 O O . PRO A 1 274 ? 25.565 32.277 19.992 1.00 24.67 271 PRO A O 1
ATOM 2119 N N . VAL A 1 275 ? 25.585 34.135 18.746 1.00 22.08 272 VAL A N 1
ATOM 2120 C CA . VAL A 1 275 ? 25.737 33.320 17.522 1.00 22.41 272 VAL A CA 1
ATOM 2121 C C . VAL A 1 275 ? 27.160 32.813 17.382 1.00 24.63 272 VAL A C 1
ATOM 2122 O O . VAL A 1 275 ? 27.390 31.706 16.872 1.00 24.70 272 VAL A O 1
ATOM 2126 N N . HIS A 1 276 ? 28.144 33.620 17.780 1.00 24.64 273 HIS A N 1
ATOM 2127 C CA . HIS A 1 276 ? 29.542 33.211 17.678 1.00 24.77 273 HIS A CA 1
ATOM 2128 C C . HIS A 1 276 ? 29.891 31.929 18.424 1.00 24.93 273 HIS A C 1
ATOM 2129 O O . HIS A 1 276 ? 29.184 31.489 19.335 1.00 25.89 273 HIS A O 1
ATOM 2136 N N . GLY A 1 277 ? 30.996 31.331 18.037 1.00 26.59 274 GLY A N 1
ATOM 2137 C CA . GLY A 1 277 ? 31.395 30.076 18.668 1.00 27.97 274 GLY A CA 1
ATOM 2138 C C . GLY A 1 277 ? 32.307 30.345 19.857 1.00 28.33 274 GLY A C 1
ATOM 2139 O O . GLY A 1 277 ? 32.382 31.488 20.346 1.00 28.19 274 GLY A O 1
AT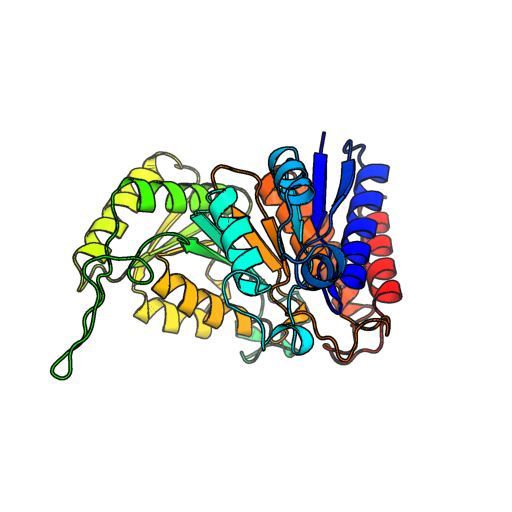OM 2140 N N . SER A 1 278 ? 33.034 29.323 20.280 1.00 27.70 275 SER A N 1
ATOM 2141 C CA . SER A 1 278 ? 33.707 29.374 21.573 1.00 27.08 275 SER A CA 1
ATOM 2142 C C . SER A 1 278 ? 35.084 30.052 21.435 1.00 27.11 275 SER A C 1
ATOM 2143 O O . SER A 1 278 ? 35.713 30.348 22.449 1.00 25.55 275 SER A O 1
ATOM 2148 N N . ALA A 1 279 ? 35.565 30.267 20.204 1.00 25.08 276 ALA A N 1
ATOM 2149 C CA . ALA A 1 279 ? 36.835 31.041 19.986 1.00 26.99 276 ALA A CA 1
ATOM 2150 C C . ALA A 1 279 ? 37.949 30.672 20.987 1.00 28.48 276 ALA A C 1
ATOM 2151 O O . ALA A 1 279 ? 38.504 31.536 21.678 1.00 27.61 276 ALA A O 1
ATOM 2153 N N . PRO A 1 280 ? 38.287 29.370 21.095 1.00 30.56 277 PRO A N 1
ATOM 2154 C CA . PRO A 1 280 ? 39.164 28.910 22.180 1.00 30.25 277 PRO A CA 1
ATOM 2155 C C . PRO A 1 280 ? 40.556 29.529 22.140 1.00 29.53 277 PRO A C 1
ATOM 2156 O O . PRO A 1 280 ? 41.207 29.622 23.185 1.00 28.95 277 PRO A O 1
ATOM 2160 N N . ASP A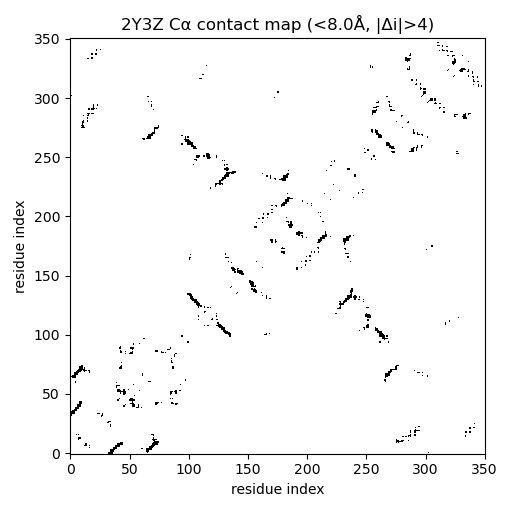 1 281 ? 40.983 29.986 20.966 1.00 28.26 278 ASP A N 1
ATOM 2161 C CA . ASP A 1 281 ? 42.325 30.625 20.875 1.00 30.64 278 ASP A CA 1
ATOM 2162 C C . ASP A 1 281 ? 42.432 31.929 21.667 1.00 28.52 278 ASP A C 1
ATOM 2163 O O . ASP A 1 281 ? 43.528 32.385 21.940 1.00 29.35 278 ASP A O 1
ATOM 2172 N N . ILE A 1 282 ? 41.283 32.564 21.960 1.00 28.07 279 ILE A N 1
ATOM 2173 C CA . ILE A 1 282 ? 41.328 33.803 22.751 1.00 26.75 279 ILE A CA 1
ATOM 2174 C C . ILE A 1 282 ? 40.658 33.635 24.140 1.00 26.09 279 ILE A C 1
ATOM 2175 O O . ILE A 1 282 ? 40.482 34.638 24.846 1.00 25.81 279 ILE A O 1
ATOM 2180 N N . ALA A 1 283 ? 40.311 32.384 24.517 1.00 25.37 280 ALA A N 1
ATOM 2181 C CA . ALA A 1 283 ? 39.806 32.108 25.890 1.00 25.24 280 ALA A CA 1
ATOM 2182 C C . ALA A 1 283 ? 40.859 32.556 26.910 1.00 24.56 280 ALA A C 1
ATOM 2183 O O . ALA A 1 283 ? 42.099 32.287 26.774 1.00 25.08 280 ALA A O 1
ATOM 2185 N N . GLY A 1 284 ? 40.383 33.330 27.879 1.00 24.10 281 GLY A N 1
ATOM 2186 C CA . GLY A 1 284 ? 41.221 33.773 29.017 1.00 24.79 281 GLY A CA 1
ATOM 2187 C C . GLY A 1 284 ? 42.042 35.030 28.743 1.00 24.08 281 GLY A C 1
ATOM 2188 O O . GLY A 1 284 ? 42.772 35.497 29.590 1.00 23.30 281 GLY A O 1
ATOM 2189 N N . LYS A 1 285 ? 41.933 35.573 27.535 1.00 24.82 282 LYS A N 1
ATOM 2190 C CA . LYS A 1 285 ? 42.707 36.781 27.184 1.00 25.46 282 LYS A CA 1
ATOM 2191 C C . LYS A 1 285 ? 42.039 38.105 27.590 1.00 24.72 282 LYS A C 1
ATOM 2192 O O . LYS A 1 285 ? 42.697 39.122 27.628 1.00 27.87 282 LYS A O 1
ATOM 2198 N N . GLY A 1 286 ? 40.734 38.087 27.868 1.00 25.38 283 GLY A N 1
ATOM 2199 C CA . GLY A 1 286 ? 40.004 39.331 28.203 1.00 24.80 283 GLY A CA 1
ATOM 2200 C C . GLY A 1 286 ? 39.833 40.266 27.008 1.00 25.46 283 GLY A C 1
ATOM 2201 O O . GLY A 1 286 ? 39.754 41.465 27.186 1.00 26.77 283 GLY A O 1
ATOM 2202 N N . ILE A 1 287 ? 39.798 39.709 25.789 1.00 24.87 284 ILE A N 1
ATOM 2203 C CA . ILE A 1 287 ? 39.552 40.487 24.591 1.00 25.35 284 ILE A CA 1
ATOM 2204 C C . ILE A 1 287 ? 38.251 40.208 23.815 1.00 25.23 284 ILE A C 1
ATOM 2205 O O . ILE A 1 287 ? 37.891 40.981 22.968 1.00 25.05 284 ILE A O 1
ATOM 2210 N N . ALA A 1 288 ? 37.593 39.090 24.070 1.00 23.74 285 ALA A N 1
ATOM 2211 C CA . ALA A 1 288 ? 36.413 38.747 23.355 1.00 25.28 285 ALA A CA 1
ATOM 2212 C C . ALA A 1 288 ? 35.423 39.905 23.438 1.00 25.60 285 ALA A C 1
ATOM 2213 O O . ALA A 1 288 ? 35.226 40.501 24.496 1.00 24.26 285 ALA A O 1
ATOM 2215 N N . ASN A 1 289 ? 34.759 40.170 22.322 1.00 25.45 286 ASN A N 1
ATOM 2216 C CA . ASN A 1 289 ? 33.719 41.203 22.294 1.00 25.30 286 ASN A CA 1
ATOM 2217 C C . ASN A 1 289 ? 32.449 40.655 22.988 1.00 24.74 286 ASN A C 1
ATOM 2218 O O . ASN A 1 289 ? 31.879 39.676 22.522 1.00 24.09 286 ASN A O 1
ATOM 2223 N N . PRO A 1 290 ? 32.052 41.238 24.127 1.00 23.21 287 PRO A N 1
ATOM 2224 C CA . PRO A 1 290 ? 30.934 40.631 24.824 1.00 23.85 287 PRO A CA 1
ATOM 2225 C C . PRO A 1 290 ? 29.592 41.149 24.307 1.00 24.26 287 PRO A C 1
ATOM 2226 O O . PRO A 1 290 ? 28.543 40.799 24.868 1.00 22.50 287 PRO A O 1
ATOM 2230 N N . THR A 1 291 ? 29.615 41.909 23.201 1.00 24.81 288 THR A N 1
ATOM 2231 C CA . THR A 1 291 ? 28.344 42.494 22.693 1.00 24.88 288 THR A CA 1
ATOM 2232 C C . THR A 1 291 ? 27.293 41.442 22.425 1.00 23.60 288 THR A C 1
ATOM 2233 O O . THR A 1 291 ? 26.124 41.630 22.833 1.00 22.61 288 THR A O 1
ATOM 2237 N N . ALA A 1 292 ? 27.677 40.321 21.770 1.00 22.70 289 ALA A N 1
ATOM 2238 C CA . ALA A 1 292 ? 26.644 39.286 21.432 1.00 23.68 289 ALA A CA 1
ATOM 2239 C C . ALA A 1 292 ? 25.969 38.736 22.705 1.00 23.62 289 ALA A C 1
ATOM 2240 O O . ALA A 1 292 ? 24.731 38.508 22.780 1.00 21.91 289 ALA A O 1
ATOM 2242 N N . ALA A 1 293 ? 26.790 38.442 23.703 1.00 22.57 290 ALA A N 1
ATOM 2243 C CA . ALA A 1 293 ? 26.247 37.975 24.968 1.00 22.55 290 ALA A CA 1
ATOM 2244 C C . ALA A 1 293 ? 25.387 38.988 25.675 1.00 21.99 290 ALA A C 1
ATOM 2245 O O . ALA A 1 293 ? 24.317 38.666 26.171 1.00 22.85 290 ALA A O 1
ATOM 2247 N N . ILE A 1 294 ? 25.839 40.231 25.709 1.00 20.41 291 ILE A N 1
ATOM 2248 C CA . ILE A 1 294 ? 25.063 41.281 26.377 1.00 21.95 291 ILE A CA 1
ATOM 2249 C C . ILE A 1 294 ? 23.772 41.470 25.632 1.00 22.61 291 ILE A C 1
ATOM 2250 O O . ILE A 1 294 ? 22.710 41.647 26.260 1.00 23.17 291 ILE A O 1
ATOM 2255 N N . LEU A 1 295 ? 23.821 41.461 24.286 1.00 21.95 292 LEU A N 1
ATOM 2256 C CA . LEU A 1 295 ? 22.557 41.606 23.530 1.00 22.72 292 LEU A CA 1
ATOM 2257 C C . LEU A 1 295 ? 21.655 40.387 23.681 1.00 23.88 292 LEU A C 1
ATOM 2258 O O . LEU A 1 295 ? 20.409 40.496 23.578 1.00 22.75 292 LEU A O 1
ATOM 2263 N N . SER A 1 296 ? 22.246 39.221 23.889 1.00 21.78 293 SER A N 1
ATOM 2264 C CA . SER A 1 296 ? 21.431 38.044 24.245 1.00 23.16 293 SER A CA 1
ATOM 2265 C C . SER A 1 296 ? 20.710 38.203 25.588 1.00 23.61 293 SER A C 1
ATOM 2266 O O . SER A 1 296 ? 19.533 37.763 25.732 1.00 21.12 293 SER A O 1
ATOM 2271 N N . ALA A 1 297 ? 21.363 38.886 26.540 1.00 22.44 294 ALA A N 1
ATOM 2272 C CA . ALA A 1 297 ? 20.656 39.227 27.778 1.00 23.93 294 ALA A CA 1
ATOM 2273 C C . ALA A 1 297 ? 19.559 40.267 27.536 1.00 24.87 294 ALA A C 1
ATOM 2274 O O . ALA A 1 297 ? 18.482 40.214 28.157 1.00 26.47 294 ALA A O 1
ATOM 2276 N N . ALA A 1 298 ? 19.791 41.187 26.601 1.00 25.12 295 ALA A N 1
ATOM 2277 C CA . ALA A 1 298 ? 18.694 42.123 26.275 1.00 24.81 295 ALA A CA 1
ATOM 2278 C C . ALA A 1 298 ? 17.533 41.314 25.656 1.00 25.35 295 ALA A C 1
ATOM 2279 O O . ALA A 1 298 ? 16.336 41.580 25.955 1.00 25.29 295 ALA A O 1
ATOM 2281 N N . MET A 1 299 ? 17.853 40.396 24.756 1.00 23.47 296 MET A N 1
ATOM 2282 C CA . MET A 1 299 ? 16.815 39.491 24.189 1.00 24.00 296 MET A CA 1
ATOM 2283 C C . MET A 1 299 ? 16.047 38.725 25.272 1.00 24.12 296 MET A C 1
ATOM 2284 O O . MET A 1 299 ? 14.817 38.534 25.161 1.00 23.51 296 MET A O 1
ATOM 2289 N N . MET A 1 300 ? 16.777 38.217 26.257 1.00 23.68 297 MET A N 1
ATOM 2290 C CA . MET A 1 300 ? 16.153 37.552 27.421 1.00 23.37 297 MET A CA 1
ATOM 2291 C C . MET A 1 300 ? 15.156 38.500 28.101 1.00 24.73 297 MET A C 1
ATOM 2292 O O . MET A 1 300 ? 13.999 38.075 28.359 1.00 24.59 297 MET A O 1
ATOM 2297 N N . LEU A 1 301 ? 15.586 39.747 28.424 1.00 24.18 298 LEU A N 1
ATOM 2298 C CA . LEU A 1 301 ? 14.665 40.746 29.038 1.00 25.11 298 LEU A CA 1
ATOM 2299 C C . LEU A 1 301 ? 13.395 40.930 28.213 1.00 26.40 298 LEU A C 1
ATOM 2300 O O . LEU A 1 301 ? 12.263 40.938 28.728 1.00 26.85 298 LEU A O 1
ATOM 2305 N N . GLU A 1 302 ? 13.600 41.064 26.917 1.00 25.30 299 GLU A N 1
ATOM 2306 C CA . GLU A 1 302 ? 12.495 41.392 26.021 1.00 26.27 299 GLU A CA 1
ATOM 2307 C C . GLU A 1 302 ? 11.560 40.201 25.820 1.00 25.86 299 GLU A C 1
ATOM 2308 O O . GLU A 1 302 ? 10.322 40.346 25.965 1.00 26.71 299 GLU A O 1
ATOM 2314 N N . HIS A 1 303 ? 12.128 39.071 25.420 1.00 25.25 300 HIS A N 1
ATOM 2315 C CA . HIS A 1 303 ? 11.332 37.928 24.889 1.00 25.92 300 HIS A CA 1
ATOM 2316 C C . HIS A 1 303 ? 10.900 36.926 25.971 1.00 26.27 300 HIS A C 1
ATOM 2317 O O . HIS A 1 303 ? 9.862 36.261 25.832 1.00 26.49 300 HIS A O 1
ATOM 2324 N N . ALA A 1 304 ? 11.661 36.787 27.039 1.00 25.16 301 ALA A N 1
ATOM 2325 C CA . ALA A 1 304 ? 11.250 35.935 28.152 1.00 26.29 301 ALA A CA 1
ATOM 2326 C C . ALA A 1 304 ? 10.454 36.751 29.173 1.00 28.51 301 ALA A C 1
ATOM 2327 O O . ALA A 1 304 ? 9.431 36.284 29.669 1.00 27.51 301 ALA A O 1
ATOM 2329 N N . PHE A 1 305 ? 10.912 37.971 29.481 1.00 27.89 302 PHE A N 1
ATOM 2330 C CA . PHE A 1 305 ? 10.322 38.710 30.621 1.00 28.74 302 PHE A CA 1
ATOM 2331 C C . PHE A 1 305 ? 9.442 39.888 30.239 1.00 29.29 302 PHE A C 1
ATOM 2332 O O . PHE A 1 305 ? 8.816 40.478 31.122 1.00 31.44 302 PHE A O 1
ATOM 2340 N N . GLY A 1 306 ? 9.422 40.229 28.952 1.00 29.35 303 GLY A N 1
ATOM 2341 C CA . GLY A 1 306 ? 8.580 41.344 28.456 1.00 30.21 303 GLY A CA 1
ATOM 2342 C C . GLY A 1 306 ? 9.070 42.715 28.909 1.00 31.43 303 GLY A C 1
ATOM 2343 O O . GLY A 1 306 ? 8.309 43.704 28.898 1.00 31.58 303 GLY A O 1
ATOM 2344 N N . LEU A 1 307 ? 10.357 42.804 29.305 1.00 29.42 304 LEU A N 1
ATOM 2345 C CA . LEU A 1 307 ? 10.893 44.063 29.838 1.00 30.65 304 LEU A CA 1
ATOM 2346 C C . LEU A 1 307 ? 11.524 44.808 28.673 1.00 30.83 304 LEU A C 1
ATOM 2347 O O . LEU A 1 307 ? 12.778 44.904 28.534 1.00 28.81 304 LEU A O 1
ATOM 2352 N N . VAL A 1 308 ? 10.647 45.316 27.811 1.00 30.45 305 VAL A N 1
ATOM 2353 C CA . VAL A 1 308 ? 11.067 45.785 26.476 1.00 30.73 305 VAL A CA 1
ATOM 2354 C C . VAL A 1 308 ? 11.832 47.083 26.660 1.00 30.05 305 VAL A C 1
ATOM 2355 O O . VAL A 1 308 ? 12.873 47.258 26.035 1.00 26.83 305 VAL A O 1
ATOM 2359 N N . GLU A 1 309 ? 11.316 47.967 27.521 1.00 31.01 306 GLU A N 1
ATOM 2360 C CA . GLU A 1 309 ? 12.000 49.251 27.781 1.00 33.77 306 GLU A CA 1
ATOM 2361 C C . GLU A 1 309 ? 13.445 48.983 28.271 1.00 33.19 306 GLU A C 1
ATOM 2362 O O . GLU A 1 309 ? 14.396 49.615 27.820 1.00 31.72 306 GLU A O 1
ATOM 2368 N N . LEU A 1 310 ? 13.598 48.032 29.184 1.00 32.56 307 LEU A N 1
ATOM 2369 C CA . LEU A 1 310 ? 14.926 47.691 29.668 1.00 31.66 307 LEU A CA 1
ATOM 2370 C C . LEU A 1 310 ? 15.844 47.110 28.590 1.00 30.29 307 LEU A C 1
ATOM 2371 O O . LEU A 1 310 ? 17.039 47.453 28.531 1.00 29.81 307 LEU A O 1
ATOM 2376 N N . ALA A 1 311 ? 15.309 46.268 27.731 1.00 28.19 308 ALA A N 1
ATOM 2377 C CA . ALA A 1 311 ? 16.074 45.687 26.617 1.00 27.24 308 ALA A CA 1
ATOM 2378 C C . ALA A 1 311 ? 16.548 46.810 25.706 1.00 27.86 308 ALA A C 1
ATOM 2379 O O . ALA A 1 311 ? 17.718 46.829 25.285 1.00 26.95 308 ALA A O 1
ATOM 2381 N N . ARG A 1 312 ? 15.660 47.782 25.448 1.00 27.34 309 ARG A N 1
ATOM 2382 C CA . ARG A 1 312 ? 16.049 48.927 24.577 1.00 27.61 309 ARG A CA 1
ATOM 2383 C C . ARG A 1 312 ? 17.160 49.802 25.236 1.00 28.36 309 ARG A C 1
ATOM 2384 O O . ARG A 1 312 ? 18.041 50.326 24.526 1.00 29.64 309 ARG A O 1
ATOM 2392 N N . LYS A 1 313 ? 17.104 49.969 26.556 1.00 28.58 310 LYS A N 1
ATOM 2393 C CA . LYS A 1 313 ? 18.163 50.684 27.280 1.00 29.37 310 LYS A CA 1
ATOM 2394 C C . LYS A 1 313 ? 19.491 49.950 27.133 1.00 28.95 310 LYS A C 1
ATOM 2395 O O . LYS A 1 313 ? 20.532 50.590 26.908 1.00 30.25 310 LYS A O 1
ATOM 2401 N N . VAL A 1 314 ? 19.472 48.627 27.275 1.00 27.69 311 VAL A N 1
ATOM 2402 C CA . VAL A 1 314 ? 20.728 47.850 27.119 1.00 27.55 311 VAL A CA 1
ATOM 2403 C C . VAL A 1 314 ? 21.252 47.989 25.683 1.00 27.62 311 VAL A C 1
ATOM 2404 O O . VAL A 1 314 ? 22.456 48.252 25.462 1.00 26.54 311 VAL A O 1
ATOM 2408 N N . GLU A 1 315 ? 20.367 47.889 24.709 1.00 25.55 312 GLU A N 1
ATOM 2409 C CA . GLU A 1 315 ? 20.774 48.064 23.295 1.00 27.06 312 GLU A CA 1
ATOM 2410 C C . GLU A 1 315 ? 21.351 49.440 23.000 1.00 28.49 312 GLU A C 1
ATOM 2411 O O . GLU A 1 315 ? 22.350 49.565 22.289 1.00 29.38 312 GLU A O 1
ATOM 2417 N N . ASP A 1 316 ? 20.758 50.487 23.556 1.00 28.98 313 ASP A N 1
ATOM 2418 C CA . ASP A 1 316 ? 21.257 51.847 23.357 1.00 31.20 313 ASP A CA 1
ATOM 2419 C C . ASP A 1 316 ? 22.642 52.028 24.010 1.00 31.82 313 ASP A C 1
ATOM 2420 O O . ASP A 1 316 ? 23.508 52.671 23.431 1.00 32.06 313 ASP A O 1
ATOM 2425 N N . ALA A 1 317 ? 22.841 51.429 25.186 1.00 29.58 314 ALA A N 1
ATOM 2426 C CA . ALA A 1 317 ? 24.106 51.574 25.919 1.00 30.14 314 ALA A CA 1
ATOM 2427 C C . ALA A 1 317 ? 25.188 50.829 25.126 1.00 30.06 314 ALA A C 1
ATOM 2428 O O . ALA A 1 317 ? 26.331 51.306 25.026 1.00 30.76 314 ALA A O 1
ATOM 2430 N N . VAL A 1 318 ? 24.829 49.645 24.624 1.00 28.45 315 VAL A N 1
ATOM 2431 C CA . VAL A 1 318 ? 25.754 48.852 23.749 1.00 28.26 315 VAL A CA 1
ATOM 2432 C C . VAL A 1 318 ? 26.107 49.662 22.482 1.00 28.65 315 VAL A C 1
ATOM 2433 O O . VAL A 1 318 ? 27.280 49.746 22.092 1.00 26.81 315 VAL A O 1
ATOM 2437 N N . ALA A 1 319 ? 25.091 50.264 21.850 1.00 29.43 316 ALA A N 1
ATOM 2438 C CA . ALA A 1 319 ? 25.281 51.096 20.662 1.00 31.09 316 ALA A CA 1
ATOM 2439 C C . ALA A 1 319 ? 26.295 52.222 20.920 1.00 32.67 316 ALA A C 1
ATOM 2440 O O . ALA A 1 319 ? 27.220 52.393 20.143 1.00 33.23 316 ALA A O 1
ATOM 2442 N N . LYS A 1 320 ? 26.128 52.970 22.016 1.00 32.65 317 LYS A N 1
ATOM 2443 C CA . LYS A 1 320 ? 27.097 54.008 22.411 1.00 33.67 317 LYS A CA 1
ATOM 2444 C C . LYS A 1 320 ? 28.495 53.455 22.731 1.00 32.62 317 LYS A C 1
ATOM 2445 O O . LYS A 1 320 ? 29.499 54.064 22.346 1.00 33.34 317 LYS A O 1
ATOM 2451 N N . ALA A 1 321 ? 28.565 52.349 23.463 1.00 31.38 318 ALA A N 1
ATOM 2452 C CA . ALA A 1 321 ? 29.865 51.700 23.788 1.00 30.47 318 ALA A CA 1
ATOM 2453 C C . ALA A 1 321 ? 30.669 51.263 22.558 1.00 30.51 318 ALA A C 1
ATOM 2454 O O . ALA A 1 321 ? 31.893 51.399 22.544 1.00 32.02 318 ALA A O 1
ATOM 2456 N N . LEU A 1 322 ? 29.981 50.759 21.532 1.00 28.85 319 LEU A N 1
ATOM 2457 C CA . LEU A 1 322 ? 30.623 50.331 20.262 1.00 29.49 319 LEU A CA 1
ATOM 2458 C C . LEU A 1 322 ? 31.307 51.511 19.553 1.00 31.82 319 LEU A C 1
ATOM 2459 O O . LEU A 1 322 ? 32.318 51.324 18.884 1.00 31.50 319 LEU A O 1
ATOM 2464 N N . LEU A 1 323 ? 30.755 52.718 19.721 1.00 32.43 320 LEU A N 1
ATOM 2465 C CA . LEU A 1 323 ? 31.380 53.932 19.182 1.00 34.23 320 LEU A CA 1
ATOM 2466 C C . LEU A 1 323 ? 32.457 54.503 20.083 1.00 35.48 320 LEU A C 1
ATOM 2467 O O . LEU A 1 323 ? 33.532 54.983 19.615 1.00 35.82 320 LEU A O 1
ATOM 2472 N N . GLU A 1 324 ? 32.192 54.478 21.391 1.00 33.76 321 GLU A N 1
ATOM 2473 C CA . GLU A 1 324 ? 33.150 55.069 22.352 1.00 34.19 321 GLU A CA 1
ATOM 2474 C C . GLU A 1 324 ? 34.424 54.235 22.574 1.00 33.36 321 GLU A C 1
ATOM 2475 O O . GLU A 1 324 ? 35.554 54.781 22.561 1.00 33.81 321 GLU A O 1
ATOM 2481 N N . THR A 1 325 ? 34.236 52.938 22.827 1.00 32.95 322 THR A N 1
ATOM 2482 C CA . THR A 1 325 ? 35.349 52.037 23.181 1.00 33.61 322 THR A CA 1
ATOM 2483 C C . THR A 1 325 ? 35.197 50.740 22.367 1.00 32.53 322 THR A C 1
ATOM 2484 O O . THR A 1 325 ? 34.904 49.659 22.908 1.00 31.30 322 THR A O 1
ATOM 2488 N N . PRO A 1 326 ? 35.367 50.850 21.032 1.00 33.65 323 PRO A N 1
ATOM 2489 C CA . PRO A 1 326 ? 35.198 49.639 20.217 1.00 34.00 323 PRO A CA 1
ATOM 2490 C C . PRO A 1 326 ? 36.197 48.524 20.561 1.00 33.04 323 PRO A C 1
ATOM 2491 O O . PRO A 1 326 ? 37.378 48.780 20.787 1.00 34.39 323 PRO A O 1
ATOM 2495 N N . PRO A 1 327 ? 35.716 47.296 20.615 1.00 32.50 324 PRO A N 1
ATOM 2496 C CA . PRO A 1 327 ? 36.618 46.163 20.796 1.00 32.49 324 PRO A CA 1
ATOM 2497 C C . PRO A 1 327 ? 37.483 45.913 19.541 1.00 33.75 324 PRO A C 1
ATOM 2498 O O . PRO A 1 327 ? 37.225 46.530 18.473 1.00 33.96 324 PRO A O 1
ATOM 2502 N N . PRO A 1 328 ? 38.457 44.978 19.648 1.00 35.80 325 PRO A N 1
ATOM 2503 C CA . PRO A 1 328 ? 39.441 44.755 18.570 1.00 38.39 325 PRO A CA 1
ATOM 2504 C C . PRO A 1 328 ? 38.793 44.315 17.286 1.00 39.12 325 PRO A C 1
ATOM 2505 O O . PRO A 1 328 ? 39.219 44.761 16.207 1.00 39.27 325 PRO A O 1
ATOM 2509 N N . ASP A 1 329 ? 37.729 43.500 17.376 1.00 38.62 326 ASP A N 1
ATOM 2510 C CA . ASP A 1 329 ? 37.005 43.093 16.168 1.00 38.60 326 ASP A CA 1
ATOM 2511 C C . ASP A 1 329 ? 36.322 44.217 15.415 1.00 38.91 326 ASP A C 1
ATOM 2512 O O . ASP A 1 329 ? 35.960 44.040 14.255 1.00 38.22 326 ASP A O 1
ATOM 2517 N N . LEU A 1 330 ? 36.197 45.388 16.024 1.00 37.23 327 LEU A N 1
ATOM 2518 C CA . LEU A 1 330 ? 35.715 46.556 15.289 1.00 37.55 327 LEU A CA 1
ATOM 2519 C C . LEU A 1 330 ? 36.834 47.543 14.924 1.00 38.14 327 LEU A C 1
ATOM 2520 O O . LEU A 1 330 ? 36.552 48.704 14.578 1.00 39.23 327 LEU A O 1
ATOM 2525 N N . GLY A 1 331 ? 38.089 47.107 15.038 1.00 38.07 328 GLY A N 1
ATOM 2526 C CA . GLY A 1 331 ? 39.236 47.984 14.780 1.00 39.28 328 GLY A CA 1
ATOM 2527 C C . GLY A 1 331 ? 39.708 48.800 15.975 1.00 39.87 328 GLY A C 1
ATOM 2528 O O . GLY A 1 331 ? 40.676 49.568 15.876 1.00 41.73 328 GLY A O 1
ATOM 2529 N N . GLY A 1 332 ? 39.084 48.594 17.139 1.00 38.94 329 GLY A N 1
ATOM 2530 C CA . GLY A 1 332 ? 39.512 49.272 18.367 1.00 38.38 329 GLY A CA 1
ATOM 2531 C C . GLY A 1 332 ? 40.461 48.449 19.217 1.00 38.77 329 GLY A C 1
ATOM 2532 O O . GLY A 1 332 ? 41.058 47.480 18.752 1.00 38.83 329 GLY A O 1
ATOM 2533 N N . SER A 1 333 ? 40.617 48.848 20.468 1.00 38.75 330 SER A N 1
ATOM 2534 C CA . SER A 1 333 ? 41.523 48.134 21.384 1.00 38.40 330 SER A CA 1
ATOM 2535 C C . SER A 1 333 ? 40.914 47.899 22.774 1.00 37.27 330 SER A C 1
ATOM 2536 O O . SER A 1 333 ? 41.627 47.602 23.724 1.00 37.75 330 SER A O 1
ATOM 2539 N N . ALA A 1 334 ? 39.585 48.006 22.903 1.00 35.10 331 ALA A N 1
ATOM 2540 C CA . ALA A 1 334 ? 38.976 47.860 24.226 1.00 33.65 331 ALA A CA 1
ATOM 2541 C C . ALA A 1 334 ? 38.917 46.372 24.583 1.00 31.56 331 ALA A C 1
ATOM 2542 O O . ALA A 1 334 ? 38.402 45.575 23.810 1.00 33.55 331 ALA A O 1
ATOM 2544 N N . GLY A 1 335 ? 39.407 46.018 25.755 1.00 30.97 332 GLY A N 1
ATOM 2545 C CA . GLY A 1 335 ? 39.193 44.645 26.282 1.00 27.75 332 GLY A CA 1
ATOM 2546 C C . GLY A 1 335 ? 37.748 44.430 26.672 1.00 28.60 332 GLY A C 1
ATOM 2547 O O . GLY A 1 335 ? 36.928 45.378 26.709 1.00 26.98 332 GLY A O 1
ATOM 2548 N N . THR A 1 336 ? 37.448 43.176 26.985 1.00 23.91 333 THR A N 1
ATOM 2549 C CA . THR A 1 336 ? 36.083 42.788 27.350 1.00 23.82 333 THR A CA 1
ATOM 2550 C C . THR A 1 336 ? 35.556 43.595 28.570 1.00 24.86 333 THR A C 1
ATOM 2551 O O . THR A 1 336 ? 34.386 44.066 28.577 1.00 24.11 333 THR A O 1
ATOM 2555 N N . GLU A 1 337 ? 36.391 43.717 29.591 1.00 26.00 334 GLU A N 1
ATOM 2556 C CA . GLU A 1 337 ? 35.953 44.381 30.827 1.00 25.80 334 GLU A CA 1
ATOM 2557 C C . GLU A 1 337 ? 35.810 45.891 30.565 1.00 27.11 334 GLU A C 1
ATOM 2558 O O . GLU A 1 337 ? 34.857 46.516 31.011 1.00 28.82 334 GLU A O 1
ATOM 2564 N N . ALA A 1 338 ? 36.771 46.482 29.873 1.00 26.57 335 ALA A N 1
ATOM 2565 C CA . ALA A 1 338 ? 36.634 47.923 29.563 1.00 29.79 335 ALA A CA 1
ATOM 2566 C C . ALA A 1 338 ? 35.347 48.194 28.755 1.00 29.54 335 ALA A C 1
ATOM 2567 O O . ALA A 1 338 ? 34.620 49.174 29.013 1.00 30.73 335 ALA A O 1
ATOM 2569 N N . PHE A 1 339 ? 35.053 47.344 27.782 1.00 26.97 336 PHE A N 1
ATOM 2570 C CA . PHE A 1 339 ? 33.832 47.543 27.020 1.00 27.90 336 PHE A CA 1
ATOM 2571 C C . PHE A 1 339 ? 32.545 47.404 27.882 1.00 27.30 336 PHE A C 1
ATOM 2572 O O . PHE A 1 339 ? 31.631 48.264 27.823 1.00 26.88 336 PHE A O 1
ATOM 2580 N N . THR A 1 340 ? 32.478 46.348 28.692 1.00 26.50 337 THR A N 1
ATOM 2581 C CA . THR A 1 340 ? 31.394 46.200 29.662 1.00 25.09 337 THR A CA 1
ATOM 2582 C C . THR A 1 340 ? 31.268 47.428 30.563 1.00 26.26 337 THR A C 1
ATOM 2583 O O . THR A 1 340 ? 30.155 47.908 30.799 1.00 27.80 337 THR A O 1
ATOM 2587 N N . ALA A 1 341 ? 32.387 47.969 31.054 1.00 25.92 338 ALA A N 1
ATOM 2588 C CA . ALA A 1 341 ? 32.341 49.187 31.909 1.00 28.29 338 ALA A CA 1
ATOM 2589 C C . ALA A 1 341 ? 31.724 50.385 31.157 1.00 29.48 338 ALA A C 1
ATOM 2590 O O . ALA A 1 341 ? 30.991 51.215 31.757 1.00 29.52 338 ALA A O 1
ATOM 2592 N N . THR A 1 342 ? 32.038 50.494 29.863 1.00 26.78 339 THR A N 1
ATOM 2593 C CA . THR A 1 342 ? 31.492 51.582 29.014 1.00 28.16 339 THR A CA 1
ATOM 2594 C C . THR A 1 342 ? 29.960 51.402 28.891 1.00 27.92 339 THR A C 1
ATOM 2595 O O . THR A 1 342 ? 29.195 52.386 29.032 1.00 29.54 339 THR A O 1
ATOM 2599 N N . VAL A 1 343 ? 29.529 50.174 28.653 1.00 26.39 340 VAL A N 1
ATOM 2600 C CA . VAL A 1 343 ? 28.051 49.837 28.613 1.00 27.52 340 VAL A CA 1
ATOM 2601 C C . VAL A 1 343 ? 27.412 50.278 29.975 1.00 29.22 340 VAL A C 1
ATOM 2602 O O . VAL A 1 343 ? 26.374 50.980 29.992 1.00 29.54 340 VAL A O 1
ATOM 2606 N N . LEU A 1 344 ? 27.959 49.818 31.088 1.00 27.34 341 LEU A N 1
ATOM 2607 C CA . LEU A 1 344 ? 27.467 50.311 32.405 1.00 31.06 341 LEU A CA 1
ATOM 2608 C C . LEU A 1 344 ? 27.471 51.840 32.594 1.00 33.17 341 LEU A C 1
ATOM 2609 O O . LEU A 1 344 ? 26.514 52.393 33.172 1.00 34.33 341 LEU A O 1
ATOM 2614 N N . ARG A 1 345 ? 28.514 52.543 32.140 1.00 32.78 342 ARG A N 1
ATOM 2615 C CA . ARG A 1 345 ? 28.487 54.021 32.238 1.00 35.70 342 ARG A CA 1
ATOM 2616 C C . ARG A 1 345 ? 27.277 54.606 31.512 1.00 36.23 342 ARG A C 1
ATOM 2617 O O . ARG A 1 345 ? 26.639 55.529 32.025 1.00 36.97 342 ARG A O 1
ATOM 2625 N N . HIS A 1 346 ? 26.965 54.076 30.339 1.00 35.27 343 HIS A N 1
ATOM 2626 C CA . HIS A 1 346 ? 25.857 54.612 29.536 1.00 36.63 343 HIS A CA 1
ATOM 2627 C C . HIS A 1 346 ? 24.489 54.279 30.124 1.00 37.14 343 HIS A C 1
ATOM 2628 O O . HIS A 1 346 ? 23.607 55.160 30.183 1.00 39.10 343 HIS A O 1
ATOM 2635 N N . LEU A 1 347 ? 24.342 53.043 30.606 1.00 35.84 344 LEU A N 1
ATOM 2636 C CA . LEU A 1 347 ? 23.145 52.642 31.363 1.00 39.19 344 LEU A CA 1
ATOM 2637 C C . LEU A 1 347 ? 22.916 53.558 32.579 1.00 42.17 344 LEU A C 1
ATOM 2638 O O . LEU A 1 347 ? 21.787 53.980 32.825 1.00 43.73 344 LEU A O 1
ATOM 2643 N N . ALA A 1 348 ? 23.978 53.850 33.326 1.00 42.52 345 ALA A N 1
ATOM 2644 C CA . ALA A 1 348 ? 23.902 54.729 34.497 1.00 45.76 345 ALA A CA 1
ATOM 2645 C C . ALA A 1 348 ? 23.492 56.153 34.076 1.00 48.84 345 ALA A C 1
ATOM 2646 O O . ALA A 1 348 ? 22.650 56.768 34.722 1.00 50.02 345 ALA A O 1
ATOM 2648 N N . ALA A 1 349 ? 24.089 56.653 33.003 1.00 50.66 346 ALA A N 1
ATOM 2649 C CA . ALA A 1 349 ? 23.882 58.029 32.548 1.00 55.25 346 ALA A CA 1
ATOM 2650 C C . ALA A 1 349 ? 22.459 58.259 32.010 1.00 57.75 346 ALA A C 1
ATOM 2651 O O . ALA A 1 349 ? 21.842 59.284 32.296 1.00 57.90 346 ALA A O 1
ATOM 2653 N N . ALA A 1 350 ? 21.959 57.295 31.234 1.00 59.53 347 ALA A N 1
ATOM 2654 C CA . ALA A 1 350 ? 20.573 57.286 30.749 1.00 62.69 347 ALA A CA 1
ATOM 2655 C C . ALA A 1 350 ? 19.532 57.190 31.880 1.00 65.63 347 ALA A C 1
ATOM 2656 O O . ALA A 1 350 ? 18.434 57.758 31.756 1.00 67.29 347 ALA A O 1
ATOM 2658 N N . ALA A 1 351 ? 19.860 56.467 32.955 1.00 67.31 348 ALA A N 1
ATOM 2659 C CA . ALA A 1 351 ? 18.969 56.359 34.115 1.00 70.37 348 ALA A CA 1
ATOM 2660 C C . ALA A 1 351 ? 18.852 57.697 34.855 1.00 74.46 348 ALA A C 1
ATOM 2661 O O . ALA A 1 351 ? 17.742 58.206 35.019 1.00 75.12 348 ALA A O 1
ATOM 2663 N N . LEU A 1 352 ? 19.995 58.257 35.277 1.00 77.72 349 LEU A N 1
ATOM 2664 C CA . LEU A 1 352 ? 20.075 59.588 35.914 1.00 82.45 349 LEU A CA 1
ATOM 2665 C C . LEU A 1 352 ? 19.546 60.722 35.019 1.00 85.36 349 LEU A C 1
ATOM 2666 O O . LEU A 1 352 ? 20.305 61.634 34.673 1.00 86.89 349 LEU A O 1
ATOM 2671 N N . GLU A 1 353 ? 18.259 60.674 34.659 1.00 87.22 350 GLU A N 1
ATOM 2672 C CA . GLU A 1 353 ? 17.610 61.765 33.906 1.00 89.57 350 GLU A CA 1
ATOM 2673 C C . GLU A 1 353 ? 17.082 62.901 34.810 1.00 92.09 350 GLU A C 1
ATOM 2674 O O . GLU A 1 353 ? 15.970 62.844 35.349 1.00 93.18 350 GLU A O 1
#

CATH classification: 3.40.718.10

Radius of gyration: 20.07 Å; Cα contacts (8 Å, |Δi|>4): 785; chains: 1; bounding box: 49×57×50 Å

Nearest PDB structures (foldseek):
  2y3z-assembly1_A  TM=1.003E+00  e=1.463E-73  Thermus thermophilus
  1g2u-assembly1_A-2  TM=9.998E-01  e=8.687E-67  Thermus thermophilus HB8
  1gc9-assembly1_A-2  TM=9.995E-01  e=1.034E-66  Thermus thermophilus HB8
  1wal-assembly1_A-2  TM=9.997E-01  e=1.644E-66  Thermus thermophilus
  1ipd-assembly1_A-2  TM=9.995E-01  e=4.668E-66  Thermus thermophilus

GO terms:
  GO:0042802 identical protein binding (F, IPI)

Solvent-accessible surface area: 15227 Å² total; per-residue (Å²): 116,4,95,2,1,1,0,24,7,8,26,8,0,65,46,0,2,64,4,0,3,65,0,2,86,34,9,37,157,78,83,68,26,47,27,53,77,106,85,27,43,1,0,0,49,0,16,80,70,122,44,65,7,12,5,95,81,0,86,118,8,0,117,96,11,75,0,0,0,0,2,5,22,2,17,96,138,31,106,82,60,87,168,172,39,63,2,61,30,0,28,95,45,0,54,167,57,5,31,2,19,0,12,0,43,21,2,62,4,2,88,43,2,14,131,36,13,94,24,146,82,115,56,0,138,49,0,26,0,2,1,0,40,0,31,51,5,2,44,79,122,9,111,78,108,31,155,57,194,93,116,66,107,79,32,41,140,16,52,76,87,40,0,40,65,0,0,106,23,0,0,76,2,0,77,55,45,118,99,42,0,5,0,2,3,38,22,85,105,77,145,37,5,110,58,6,63,116,0,0,77,75,8,11,173,51,17,121,69,12,53,40,93,43,50,68,22,79,17,0,45,95,39,0,68,150,39,0,45,200,15,4,0,0,0,0,4,0,51,38,0,41,98,0,5,77,45,1,21,83,2,2,36,15,101,10,7,7,5,8,0,1,24,26,191,32,8,18,0,0,18,7,45,19,42,8,36,66,120,41,46,71,126,29,62,4,12,0,0,0,1,0,9,0,1,0,6,0,0,6,25,36,42,44,56,38,122,13,0,83,66,1,33,63,2,0,13,93,0,1,95,93,34,31,1,58,74,4,76,23,108,14,23,6,105,52,0,2,45,1,0,52,119,40,16,62,63,47,59,168,186

Secondary structure (DSSP, 8-state):
-EEEEEE--STTHHHHHHHHHHHHHHHHHHHT--EEEEE---THHHHHHHSSSS-HHHHHHHHHSSEEEE-----GGGTTS-GGG-HHHHHHHHHHHTTEEEEEEEEE--TT-GGGSSS-HHHHTT-EEEEEEE-S-STTT-SS-EE-SS-EE------HHHHHHHHHHHHHHHHTTTSEEEEEE-TTT-HHHHHHHHHHHHHHTT-TTSEEEEEEHHHHHHHHHH-GGG-SEEEE-HHHHHHHHHHHHTTTS-GGG-EEEEEESS--EEEESS---GGGTTSS-S-THHHHHHHHHIIIIIT--HHHHHHHHHHHHHHHHHS--GGGT----HHHHHHHHHHHHHHHH--

B-factor: mean 32.74, std 11.32, range [13.54, 96.71]